Protein AF-A0A0L0MWE3-F1 (afdb_monomer)

Secondary structure (DSSP, 8-state):
--TTTTTTTTTS-TTSS-HHHHHHHHHHHHHHHHHHHSSSSTTTSTTS-HHHHHHHHHHHHHHHHHHHSS---SHHHHHHHHHHH---HHHHHHHHHHHHHHHHHHHHHIIIIIIHHHHHHHHHH-TTT--HHHHHHHHHHHHHHT-HHHHHTTHHHHHHHHHHHHHHHHHHHHHHHHIIIIISTT---HHHHT---TTSTT-TBTTB-HHHHHHHHHHHHHHHHHHHHT-

Organism: Tolypocladium ophioglossoides (strain CBS 100239) (NCBI:txid1163406)

pLDDT: mean 71.42, std 16.06, range [33.62, 92.38]

InterPro domains:
  IPR001248 Purine-cytosine permease [PF02133] (52-225)
  IPR045225 Uracil/uridine/allantoin permease [PTHR30618] (46-221)

Foldseek 3Di:
DDPCPCVCVVPDDPPPDDPVVVVVVVVVVVLVLCVVFPQFDCPPVPDDDSVVVVVVLSVVQVVCCVVVVDRDNDPVVVLVSQCVVDVDPVSVVVSVVVVVVVVVVVVNSCCGRQLQVQLVVVCVVCVPPGHSVRSSVVRVVVVVVVVCVVVVVVVVVNVVVVVLVVLLVVQLVVLVVCCCCPVCVVDDDPVLVPDQDPPRPCCDPNNDDVVSVVSSVVSSVVSVVVVVVVD

Solvent-accessible surface area (backbone atoms only — not comparable to full-atom values): 13298 Å² total; per-residue (Å²): 134,70,98,65,73,74,79,52,73,88,74,54,76,86,85,76,68,56,68,68,60,48,49,49,50,50,51,49,51,48,55,63,45,52,75,76,50,69,69,44,66,56,82,84,56,82,79,66,61,66,68,56,58,52,51,54,52,52,52,49,34,54,52,34,29,74,74,68,75,43,76,53,87,43,71,68,59,42,46,50,53,52,41,73,75,41,80,46,73,68,45,54,53,53,43,49,55,52,51,50,52,50,53,52,49,54,54,53,36,45,50,54,27,52,23,49,47,42,2,48,56,43,22,70,76,39,62,92,82,28,50,46,76,56,18,23,52,52,43,50,51,52,56,57,72,64,43,62,73,68,48,60,80,40,51,70,60,45,54,51,52,55,59,54,51,50,51,58,49,51,34,50,52,48,50,55,50,45,42,39,59,66,73,40,61,75,60,79,66,66,76,41,72,81,45,93,45,88,84,27,88,70,21,70,64,90,65,40,61,65,68,61,53,52,52,35,52,53,40,28,52,53,53,51,52,55,54,62,76,74,109

Sequence (231 aa):
MGPGGFGTVLNSEVSSLSSFRLAWMCVYSISVTVSSITSGTSQTFAFIPGWLSNVLGTLTIVATQNRYGAQLWSVASLLVAMQDANGDSRTRTGVFFVGLAFGISQISLNVVSNSFSGGTDMSSLLPKYINIRRGQLVTAFLGLVMNPWYLLTGAVIFISAMSAYTIFLQPFLGILVAHYFVVQKRRIKVSDLYTIDPGSIYWYSRGVNWRSIVSWIIGSVSCHMCRVALS

Radius of gyration: 22.65 Å; Cα contacts (8 Å, |Δi|>4): 118; chains: 1; bounding box: 54×43×62 Å

Structure (mmCIF, N/CA/C/O backbone):
data_AF-A0A0L0MWE3-F1
#
_entry.id   AF-A0A0L0MWE3-F1
#
loop_
_atom_site.group_PDB
_atom_site.id
_atom_site.type_symbol
_atom_site.label_atom_id
_atom_site.label_alt_id
_atom_site.label_comp_id
_atom_site.label_asym_id
_atom_site.label_entity_id
_atom_site.label_seq_id
_atom_site.pdbx_PDB_ins_code
_atom_site.Cartn_x
_atom_site.Cartn_y
_atom_site.Cartn_z
_atom_site.occupancy
_atom_site.B_iso_or_equiv
_atom_site.auth_seq_id
_atom_site.auth_comp_id
_atom_site.auth_asym_id
_atom_site.auth_atom_id
_atom_site.pdbx_PDB_model_num
ATOM 1 N N . MET A 1 1 ? -6.563 -0.441 -23.914 1.00 37.44 1 MET A N 1
ATOM 2 C CA . MET A 1 1 ? -6.045 0.875 -24.346 1.00 37.44 1 MET A CA 1
ATOM 3 C C . MET A 1 1 ? -5.859 0.797 -25.849 1.00 37.44 1 MET A C 1
ATOM 5 O O . MET A 1 1 ? -5.239 -0.157 -26.299 1.00 37.44 1 MET A O 1
ATOM 9 N N . GLY A 1 2 ? -6.525 1.666 -26.611 1.00 34.97 2 GLY A N 1
ATOM 10 C CA . GLY A 1 2 ? -6.561 1.566 -28.073 1.00 34.97 2 GLY A CA 1
ATOM 11 C C . GLY A 1 2 ? -5.249 2.001 -28.746 1.00 34.97 2 GLY A C 1
ATOM 12 O O . GLY A 1 2 ? -4.431 2.656 -28.099 1.00 34.97 2 GLY A O 1
ATOM 13 N N . PRO A 1 3 ? -5.068 1.698 -30.044 1.00 33.62 3 PRO A N 1
ATOM 14 C CA . PRO A 1 3 ? -3.821 1.919 -30.792 1.00 33.62 3 PRO A CA 1
ATOM 15 C C . PRO A 1 3 ? -3.365 3.387 -30.936 1.00 33.62 3 PRO A C 1
ATOM 17 O O . PRO A 1 3 ? -2.304 3.638 -31.493 1.00 33.62 3 PRO A O 1
ATOM 20 N N . GLY A 1 4 ? -4.152 4.365 -30.470 1.00 43.09 4 GLY A N 1
ATOM 21 C CA . GLY A 1 4 ? -3.928 5.798 -30.717 1.00 43.09 4 GLY A CA 1
ATOM 22 C C . GLY A 1 4 ? -3.166 6.580 -29.638 1.00 43.09 4 GLY A C 1
ATOM 23 O O . GLY A 1 4 ? -2.862 7.750 -29.856 1.00 43.09 4 GLY A O 1
ATOM 24 N N . GLY A 1 5 ? -2.852 5.993 -28.477 1.00 54.47 5 GLY A N 1
ATOM 25 C CA . GLY A 1 5 ? -2.221 6.738 -27.373 1.00 54.47 5 GLY A CA 1
ATOM 26 C C . GLY A 1 5 ? -2.974 8.019 -26.960 1.00 54.47 5 GLY A C 1
ATOM 27 O O . GLY A 1 5 ? -4.146 8.200 -27.275 1.00 54.47 5 GLY A O 1
ATOM 28 N N . PHE A 1 6 ? -2.300 8.929 -26.248 1.00 49.97 6 PHE A N 1
ATOM 29 C CA . PHE A 1 6 ? -2.863 10.205 -25.760 1.00 49.97 6 PHE A CA 1
ATOM 30 C C . PHE A 1 6 ? -3.021 11.291 -26.851 1.00 49.97 6 PHE A C 1
ATOM 32 O O . PHE A 1 6 ? -3.169 12.471 -26.533 1.00 49.97 6 PHE A O 1
ATOM 39 N N . GLY A 1 7 ? -2.997 10.913 -28.133 1.00 45.84 7 GLY A N 1
ATOM 40 C CA . GLY A 1 7 ? -2.829 11.804 -29.290 1.00 45.84 7 GLY A CA 1
ATOM 41 C C . GLY A 1 7 ? -3.930 12.842 -29.550 1.00 45.84 7 GLY A C 1
ATOM 42 O O . GLY A 1 7 ? -3.809 13.614 -30.494 1.00 45.84 7 GLY A O 1
ATOM 43 N N . THR A 1 8 ? -4.979 12.910 -28.731 1.00 46.16 8 THR A N 1
ATOM 44 C CA . THR A 1 8 ? -6.044 13.926 -28.835 1.00 46.16 8 THR A CA 1
ATOM 45 C C . THR A 1 8 ? -6.384 14.618 -27.514 1.00 46.16 8 THR A C 1
ATOM 47 O O . THR A 1 8 ? -7.082 15.626 -27.529 1.00 46.16 8 THR A O 1
ATOM 50 N N . VAL A 1 9 ? -5.853 14.157 -26.376 1.00 45.19 9 VAL A N 1
ATOM 51 C CA . VAL A 1 9 ? -6.238 14.665 -25.041 1.00 45.19 9 VAL A CA 1
ATOM 52 C C . VAL A 1 9 ? -5.614 16.033 -24.738 1.00 45.19 9 VAL A C 1
ATOM 54 O O . VAL A 1 9 ? -6.160 16.806 -23.961 1.00 45.19 9 VAL A O 1
ATOM 57 N N . LEU A 1 10 ? -4.489 16.360 -25.384 1.00 44.84 10 LEU A N 1
ATOM 58 C CA . LEU A 1 10 ? -3.847 17.678 -25.290 1.00 44.84 10 LEU A CA 1
ATOM 59 C C . LEU A 1 10 ? -4.361 18.690 -26.330 1.00 44.84 10 LEU A C 1
ATOM 61 O O . LEU A 1 10 ? -4.017 19.861 -26.232 1.00 44.84 10 LEU A O 1
ATOM 65 N N . ASN A 1 11 ? -5.167 18.250 -27.305 1.00 45.22 11 ASN A N 1
ATOM 66 C CA . ASN A 1 11 ? -5.693 19.099 -28.383 1.00 45.22 11 ASN A CA 1
ATOM 67 C C . ASN A 1 11 ? -7.219 19.268 -28.357 1.00 45.22 11 ASN A C 1
ATOM 69 O O . ASN A 1 11 ? -7.748 20.081 -29.108 1.00 45.22 11 ASN A O 1
ATOM 73 N N . SER A 1 12 ? -7.951 18.530 -27.520 1.00 43.12 12 SER A N 1
ATOM 74 C CA . SER A 1 12 ? -9.377 18.785 -27.314 1.00 43.12 12 SER A CA 1
ATOM 75 C C . SER A 1 12 ? -9.559 19.926 -26.315 1.00 43.12 12 SER A C 1
ATOM 77 O O . SER A 1 12 ? -9.190 19.785 -25.147 1.00 43.12 12 SER A O 1
ATOM 79 N N . GLU A 1 13 ? -10.137 21.039 -26.763 1.00 45.75 13 GLU A N 1
ATOM 80 C CA . GLU A 1 13 ? -10.539 22.149 -25.902 1.00 45.75 13 GLU A CA 1
ATOM 81 C C . GLU A 1 13 ? -11.361 21.638 -24.704 1.00 45.75 13 GLU A C 1
ATOM 83 O O . GLU A 1 13 ? -12.370 20.947 -24.848 1.00 45.75 13 GLU A O 1
ATOM 88 N N . VAL A 1 14 ? -10.922 22.004 -23.498 1.00 47.41 14 VAL A N 1
ATOM 89 C CA . VAL A 1 14 ? -11.479 21.628 -22.180 1.00 47.41 14 VAL A CA 1
ATOM 90 C C . VAL A 1 14 ? -12.911 22.177 -21.958 1.00 47.41 14 VAL A C 1
ATOM 92 O O . VAL A 1 14 ? -13.497 22.028 -20.891 1.00 47.41 14 VAL A O 1
ATOM 95 N N . SER A 1 15 ? -13.515 22.801 -22.969 1.00 43.53 15 SER A N 1
ATOM 96 C CA . SER A 1 15 ? -14.714 23.638 -22.880 1.00 43.53 15 SER A CA 1
ATOM 97 C C . SER A 1 15 ? -16.059 22.902 -22.986 1.00 43.53 15 SER A C 1
ATOM 99 O O . SER A 1 15 ? -17.085 23.532 -22.746 1.00 43.53 15 SER A O 1
ATOM 101 N N . SER A 1 16 ? -16.108 21.597 -23.302 1.00 45.16 16 SER A N 1
ATOM 102 C CA . SER A 1 16 ? -17.389 20.890 -23.553 1.00 45.16 16 SER A CA 1
ATOM 103 C C . SER A 1 16 ? -17.706 19.693 -22.645 1.00 45.16 16 SER A C 1
ATOM 105 O O . SER A 1 16 ? -18.752 19.057 -22.796 1.00 45.16 16 SER A O 1
ATOM 107 N N . LEU A 1 17 ? -16.859 19.374 -21.663 1.00 52.12 17 LEU A N 1
ATOM 108 C CA . LEU A 1 17 ? -17.115 18.258 -20.747 1.00 52.12 17 LEU A CA 1
ATOM 109 C C . LEU A 1 17 ? -17.897 18.725 -19.513 1.00 52.12 17 LEU A C 1
ATOM 111 O O . LEU A 1 17 ? -17.416 19.531 -18.722 1.00 52.12 17 LEU A O 1
ATOM 115 N N . SER A 1 18 ? -19.103 18.172 -19.332 1.00 55.38 18 SER A N 1
ATOM 116 C CA . SER A 1 18 ? -19.932 18.362 -18.131 1.00 55.38 18 SER A CA 1
ATOM 117 C C . SER A 1 18 ? -19.114 18.134 -16.854 1.00 55.38 18 SER A C 1
ATOM 119 O O . SER A 1 18 ? -18.450 17.101 -16.715 1.00 55.38 18 SER A O 1
ATOM 121 N N . SER A 1 19 ? -19.210 19.070 -15.903 1.00 50.94 19 SER A N 1
ATOM 122 C CA . SER A 1 19 ? -18.454 19.093 -14.641 1.00 50.94 19 SER A CA 1
ATOM 123 C C . SER A 1 19 ? -18.518 17.776 -13.864 1.00 50.94 19 SER A C 1
ATOM 125 O O . SER A 1 19 ? -17.565 17.415 -13.179 1.00 50.94 19 SER A O 1
ATOM 127 N N . PHE A 1 20 ? -19.610 17.018 -14.008 1.00 46.97 20 PHE A N 1
ATOM 128 C CA . PHE A 1 20 ? -19.772 15.708 -13.380 1.00 46.97 20 PHE A CA 1
ATOM 129 C C . PHE A 1 20 ? -18.910 14.625 -14.048 1.00 46.97 20 PHE A C 1
ATOM 131 O O . PHE A 1 20 ? -18.258 13.852 -13.353 1.00 46.97 20 PHE A O 1
ATOM 138 N N . ARG A 1 21 ? -18.822 14.592 -15.386 1.00 44.19 21 ARG A N 1
ATOM 139 C CA . ARG A 1 21 ? -17.936 13.657 -16.107 1.00 44.19 21 ARG A CA 1
ATOM 140 C C . ARG A 1 21 ? -16.465 14.022 -15.933 1.00 44.19 21 ARG A C 1
ATOM 142 O O . ARG A 1 21 ? -15.651 13.121 -15.764 1.00 44.19 21 ARG A O 1
ATOM 149 N N . LEU A 1 22 ? -16.135 15.314 -15.894 1.00 44.88 22 LEU A N 1
ATOM 150 C CA . LEU A 1 22 ? -14.780 15.783 -1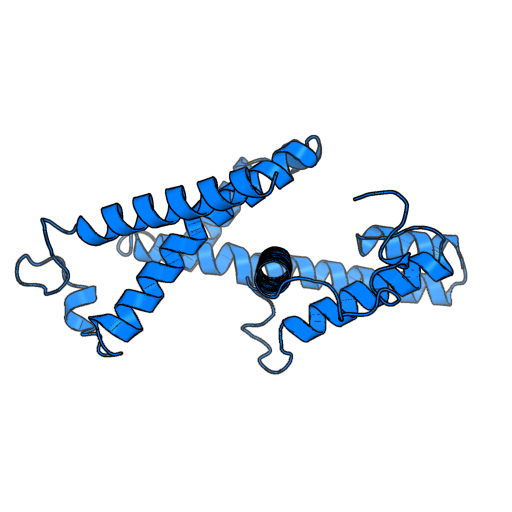5.590 1.00 44.88 22 LEU A CA 1
ATOM 151 C C . LEU A 1 22 ? -14.365 15.385 -14.164 1.00 44.88 22 LEU A C 1
ATOM 153 O O . LEU A 1 22 ? -13.278 14.850 -13.971 1.00 44.88 22 LEU A O 1
ATOM 157 N N . ALA A 1 23 ? -15.254 15.549 -13.177 1.00 48.78 23 ALA A N 1
ATOM 158 C CA . ALA A 1 23 ? -15.010 15.109 -11.805 1.00 48.78 23 ALA A CA 1
ATOM 159 C C . ALA A 1 23 ? -14.808 13.588 -11.713 1.00 48.78 23 ALA A C 1
ATOM 161 O O . ALA A 1 23 ? -13.858 13.138 -11.075 1.00 48.78 23 ALA A O 1
ATOM 162 N N . TRP A 1 24 ? -15.629 12.793 -12.404 1.00 42.62 24 TRP A N 1
ATOM 163 C CA . TRP A 1 24 ? -15.466 11.338 -12.451 1.00 42.62 24 TRP A CA 1
ATOM 164 C C . TRP A 1 24 ? -14.205 10.892 -13.191 1.00 42.62 24 TRP A C 1
ATOM 166 O O . TRP A 1 24 ? -13.567 9.942 -12.752 1.00 42.62 24 TRP A O 1
ATOM 176 N N . MET A 1 25 ? -13.782 11.586 -14.252 1.00 43.28 25 MET A N 1
ATOM 177 C CA . MET A 1 25 ? -12.517 11.301 -14.940 1.00 43.28 25 MET A CA 1
ATOM 178 C C . MET A 1 25 ? -11.303 11.717 -14.109 1.00 43.28 25 MET A C 1
ATOM 180 O O . MET A 1 25 ? -10.302 11.005 -14.119 1.00 43.28 25 MET A O 1
ATOM 184 N N . CYS A 1 26 ? -11.391 12.795 -13.327 1.00 44.91 26 CYS A N 1
ATOM 185 C CA . CYS A 1 26 ? -10.377 13.157 -12.339 1.00 44.91 26 CYS A CA 1
ATOM 186 C C . CYS A 1 26 ? -10.303 12.114 -11.218 1.00 44.91 26 CYS A C 1
ATOM 188 O O . CYS A 1 26 ? -9.212 11.672 -10.885 1.00 44.91 26 CYS A O 1
ATOM 190 N N . VAL A 1 27 ? -11.436 11.642 -10.689 1.00 44.84 27 VAL A N 1
ATOM 191 C CA . VAL A 1 27 ? -11.484 10.575 -9.672 1.00 44.84 27 VAL A CA 1
ATOM 192 C C . VAL A 1 27 ? -11.006 9.235 -10.233 1.00 44.84 27 VAL A C 1
ATOM 194 O O . VAL A 1 27 ? -10.295 8.515 -9.540 1.00 44.84 27 VAL A O 1
ATOM 197 N N . TYR A 1 28 ? -11.323 8.907 -11.485 1.00 43.09 28 TYR A N 1
ATOM 198 C CA . TYR A 1 28 ? -10.851 7.698 -12.162 1.00 43.09 28 TYR A CA 1
ATOM 199 C C . TYR A 1 28 ? -9.346 7.769 -12.449 1.00 43.09 28 TYR A C 1
ATOM 201 O O . TYR A 1 28 ? -8.626 6.814 -12.171 1.00 43.09 28 TYR A O 1
ATOM 209 N N . SER A 1 29 ? -8.844 8.927 -12.891 1.00 38.06 29 SER A N 1
ATOM 210 C CA . SER A 1 29 ? -7.409 9.173 -13.092 1.00 38.06 29 SER A CA 1
ATOM 211 C C . SER A 1 29 ? -6.654 9.127 -11.765 1.00 38.06 29 SER A C 1
ATOM 213 O O . SER A 1 29 ? -5.652 8.433 -11.666 1.00 38.06 29 SER A O 1
ATOM 215 N N . ILE A 1 30 ? -7.185 9.754 -10.708 1.00 49.88 30 ILE A N 1
ATOM 216 C CA . ILE A 1 30 ? -6.644 9.685 -9.344 1.00 49.88 30 ILE A CA 1
ATOM 217 C C . ILE A 1 30 ? -6.703 8.250 -8.814 1.00 49.88 30 ILE A C 1
ATOM 219 O O . ILE A 1 30 ? -5.745 7.810 -8.201 1.00 49.88 30 ILE A O 1
ATOM 223 N N . SER A 1 31 ? -7.758 7.479 -9.082 1.00 44.75 31 SER A N 1
ATOM 224 C CA . SER A 1 31 ? -7.884 6.094 -8.601 1.00 44.75 31 SER A CA 1
ATOM 225 C C . SER A 1 31 ? -6.913 5.138 -9.297 1.00 44.75 31 SER A C 1
ATOM 227 O O . SER A 1 31 ? -6.351 4.266 -8.642 1.00 44.75 31 SER A O 1
ATOM 229 N N . VAL A 1 32 ? -6.662 5.327 -10.596 1.00 44.31 32 VAL A N 1
ATOM 230 C CA . VAL A 1 32 ? -5.665 4.555 -11.364 1.00 44.31 32 VAL A CA 1
ATOM 231 C C . VAL A 1 32 ? -4.233 4.971 -10.986 1.00 44.31 32 VAL A C 1
ATOM 233 O O . VAL A 1 32 ? -3.323 4.144 -10.936 1.00 44.31 32 VAL A O 1
ATOM 236 N N . THR A 1 33 ? -4.044 6.238 -10.619 1.00 43.50 33 THR A N 1
ATOM 237 C CA . THR A 1 33 ? -2.783 6.804 -10.128 1.00 43.50 33 THR A CA 1
ATOM 238 C C . THR A 1 33 ? -2.467 6.428 -8.671 1.00 43.50 33 THR A C 1
ATOM 240 O O . THR A 1 33 ? -1.312 6.151 -8.342 1.00 43.50 33 THR A O 1
ATOM 243 N N . VAL A 1 34 ? -3.473 6.344 -7.794 1.00 47.12 34 VAL A N 1
ATOM 244 C CA . VAL A 1 34 ? -3.334 5.924 -6.385 1.00 47.12 34 VAL A CA 1
ATOM 245 C C . VAL A 1 34 ? -2.839 4.476 -6.294 1.00 47.12 34 VAL A C 1
ATOM 247 O O . VAL A 1 34 ? -2.120 4.132 -5.357 1.00 47.12 34 VAL A O 1
ATOM 250 N N . SER A 1 35 ? -3.103 3.650 -7.311 1.00 39.41 35 SER A N 1
ATOM 251 C CA . SER A 1 35 ? -2.567 2.288 -7.398 1.00 39.41 35 SER A CA 1
ATOM 252 C C . SER A 1 35 ? -1.090 2.205 -7.799 1.00 39.41 35 SER A C 1
ATOM 254 O O . SER A 1 35 ? -0.464 1.190 -7.514 1.00 39.41 35 SER A O 1
ATOM 256 N N . SER A 1 36 ? -0.510 3.240 -8.418 1.00 40.84 36 SER A N 1
ATOM 257 C CA . SER A 1 36 ? 0.890 3.191 -8.879 1.00 40.84 36 SER A CA 1
ATOM 258 C C . SER A 1 36 ? 1.883 3.840 -7.909 1.00 40.84 36 SER A C 1
ATOM 260 O O . SER A 1 36 ? 3.087 3.662 -8.079 1.00 40.84 36 SER A O 1
ATOM 262 N N . ILE A 1 37 ? 1.421 4.624 -6.921 1.00 47.41 37 ILE A N 1
ATOM 263 C CA . ILE A 1 37 ? 2.316 5.548 -6.191 1.00 47.41 37 ILE A CA 1
ATOM 264 C C . ILE A 1 37 ? 2.206 5.519 -4.665 1.00 47.41 37 ILE A C 1
ATOM 266 O O . ILE A 1 37 ? 3.124 5.985 -3.994 1.00 47.41 37 ILE A O 1
ATOM 270 N N . THR A 1 38 ? 1.166 4.945 -4.060 1.00 45.84 38 THR A N 1
ATOM 271 C CA . THR A 1 38 ? 0.961 5.181 -2.618 1.00 45.84 38 THR A CA 1
ATOM 272 C C . THR A 1 38 ? 1.596 4.172 -1.653 1.00 45.84 38 THR A C 1
ATOM 274 O O . THR A 1 38 ? 1.768 4.535 -0.492 1.00 45.84 38 THR A O 1
ATOM 277 N N . SER A 1 39 ? 2.025 2.963 -2.025 1.00 45.19 39 SER A N 1
ATOM 278 C CA . SER A 1 39 ? 2.338 1.985 -0.961 1.00 45.19 39 SER A CA 1
ATOM 279 C C . SER A 1 39 ? 3.769 1.916 -0.408 1.00 45.19 39 SER A C 1
ATOM 281 O O . SER A 1 39 ? 3.890 1.378 0.688 1.00 45.19 39 SER A O 1
ATOM 283 N N . GLY A 1 40 ? 4.830 2.511 -0.984 1.00 43.94 40 GLY A N 1
ATOM 284 C CA . GLY A 1 40 ? 6.062 2.569 -0.161 1.00 43.94 40 GLY A CA 1
ATOM 285 C C . GLY A 1 40 ? 7.384 3.148 -0.646 1.00 43.94 40 GLY A C 1
ATOM 286 O O . GLY A 1 40 ? 8.412 2.796 -0.075 1.00 43.94 40 GLY A O 1
ATOM 287 N N . THR A 1 41 ? 7.407 4.107 -1.574 1.00 43.00 41 THR A N 1
ATOM 288 C CA . THR A 1 41 ? 8.582 5.004 -1.725 1.00 43.00 41 THR A CA 1
ATOM 289 C C . THR A 1 41 ? 8.352 6.421 -1.210 1.00 43.00 41 THR A C 1
ATOM 291 O O . THR A 1 41 ? 9.315 7.097 -0.857 1.00 43.00 41 THR A O 1
ATOM 294 N N . SER A 1 42 ? 7.104 6.882 -1.091 1.00 42.66 42 SER A N 1
ATOM 295 C CA . SER A 1 42 ? 6.820 8.270 -0.687 1.00 42.66 42 SER A CA 1
ATOM 296 C C . SER A 1 42 ? 6.815 8.510 0.826 1.00 42.66 42 SER A C 1
ATOM 298 O O . SER A 1 42 ? 6.730 9.660 1.244 1.00 42.66 42 SER A O 1
ATOM 300 N N . GLN A 1 43 ? 6.899 7.465 1.656 1.00 42.72 43 GLN A N 1
ATOM 301 C CA . GLN A 1 43 ? 6.843 7.625 3.117 1.00 42.72 43 GLN A CA 1
ATOM 302 C C . GLN A 1 43 ? 8.225 7.826 3.762 1.00 42.72 43 GLN A C 1
ATOM 304 O O . GLN A 1 43 ? 8.301 8.389 4.848 1.00 42.72 43 GLN A O 1
ATOM 309 N N . THR A 1 44 ? 9.320 7.443 3.094 1.00 41.88 44 THR A N 1
ATOM 310 C CA . THR A 1 44 ? 10.689 7.587 3.632 1.00 41.88 44 THR A CA 1
ATOM 311 C C . THR A 1 44 ? 11.475 8.764 3.048 1.00 41.88 44 THR A C 1
ATOM 313 O O . THR A 1 44 ? 12.327 9.306 3.745 1.00 41.88 44 THR A O 1
ATOM 316 N N . PHE A 1 45 ? 11.168 9.229 1.829 1.00 41.50 45 PHE A N 1
ATOM 317 C CA . PHE A 1 45 ? 11.786 10.423 1.225 1.00 41.50 45 PHE A CA 1
ATOM 318 C C . PHE A 1 45 ? 10.729 11.506 0.953 1.00 41.50 45 PHE A C 1
ATOM 320 O O . PHE A 1 45 ? 10.231 11.686 -0.157 1.00 41.50 45 PHE A O 1
ATOM 327 N N . ALA A 1 46 ? 10.357 12.212 2.018 1.00 44.75 46 ALA A N 1
ATOM 328 C CA . ALA A 1 46 ? 9.199 13.098 2.131 1.00 44.75 46 ALA A CA 1
ATOM 329 C C . ALA A 1 46 ? 9.293 14.469 1.409 1.00 44.75 46 ALA A C 1
ATOM 331 O O . ALA A 1 46 ? 8.905 15.478 1.989 1.00 44.75 46 ALA A O 1
ATOM 332 N N . PHE A 1 47 ? 9.766 14.550 0.159 1.00 48.75 47 PHE A N 1
ATOM 333 C CA . PHE A 1 47 ? 9.821 15.842 -0.562 1.00 48.75 47 PHE A CA 1
ATOM 334 C C . PHE A 1 47 ? 9.233 15.867 -1.976 1.00 48.75 47 PHE A C 1
ATOM 336 O O . PHE A 1 47 ? 9.015 16.955 -2.505 1.00 48.75 47 PHE A O 1
ATOM 343 N N . ILE A 1 48 ? 8.915 14.719 -2.585 1.00 51.94 48 ILE A N 1
ATOM 344 C CA . ILE A 1 48 ? 8.307 14.695 -3.922 1.00 51.94 48 ILE A CA 1
ATOM 345 C C . ILE A 1 48 ? 6.833 14.285 -3.818 1.00 51.94 48 ILE A C 1
ATOM 347 O O . ILE A 1 48 ? 6.544 13.142 -3.456 1.00 51.94 48 ILE A O 1
ATOM 351 N N . PRO A 1 49 ? 5.883 15.181 -4.150 1.00 58.16 49 PRO A N 1
ATOM 352 C CA . PRO A 1 49 ? 4.472 14.833 -4.211 1.00 58.16 49 PRO A CA 1
ATOM 353 C C . PRO A 1 49 ? 4.227 13.709 -5.220 1.00 58.16 49 PRO A C 1
ATOM 355 O O . PRO A 1 49 ? 4.702 13.774 -6.352 1.00 58.16 49 PRO A O 1
ATOM 358 N N . GLY A 1 50 ? 3.428 12.708 -4.846 1.00 57.25 50 GLY A N 1
ATOM 359 C CA . GLY A 1 50 ? 3.148 11.552 -5.704 1.00 57.25 50 GLY A CA 1
ATOM 360 C C . GLY A 1 50 ? 2.534 11.899 -7.067 1.00 57.25 50 GLY A C 1
ATOM 361 O O . GLY A 1 50 ? 2.692 11.159 -8.027 1.00 57.25 50 GLY A O 1
ATOM 362 N N . TRP A 1 51 ? 1.881 13.052 -7.221 1.00 63.44 51 TRP A N 1
ATOM 363 C CA . TRP A 1 51 ? 1.413 13.490 -8.538 1.00 63.44 51 TRP A CA 1
ATOM 364 C C . TRP A 1 51 ? 2.578 13.778 -9.504 1.00 63.44 51 TRP A C 1
ATOM 366 O O . TRP A 1 51 ? 2.454 13.496 -10.693 1.00 63.44 51 TRP A O 1
ATOM 376 N N . LEU A 1 52 ? 3.732 14.240 -9.005 1.00 59.47 52 LEU A N 1
ATOM 377 C CA . LEU A 1 52 ? 4.893 14.582 -9.827 1.00 59.47 52 LEU A CA 1
ATOM 378 C C . LEU A 1 52 ? 5.518 13.341 -10.476 1.00 59.47 52 LEU A C 1
ATOM 380 O O . LEU A 1 52 ? 5.863 13.370 -11.656 1.00 59.47 52 LEU A O 1
ATOM 384 N N . SER A 1 53 ? 5.607 12.223 -9.753 1.00 62.84 53 SER A N 1
ATOM 385 C CA . SER A 1 53 ? 6.111 10.966 -10.318 1.00 62.84 53 SER A CA 1
ATOM 386 C C . SER A 1 53 ? 5.193 10.393 -11.406 1.00 62.84 53 SER A C 1
ATOM 388 O O . SER A 1 53 ? 5.708 9.831 -12.372 1.00 62.84 53 SER A O 1
ATOM 390 N N . ASN A 1 54 ? 3.867 10.601 -11.345 1.00 66.19 54 ASN A N 1
ATOM 391 C CA . ASN A 1 54 ? 2.977 10.237 -12.467 1.00 66.19 54 ASN A CA 1
ATOM 392 C C . ASN A 1 54 ? 3.238 11.068 -13.713 1.00 66.19 54 ASN A C 1
ATOM 394 O O . ASN A 1 54 ? 3.203 10.541 -14.826 1.00 66.19 54 ASN A O 1
ATOM 398 N N . VAL A 1 55 ? 3.440 12.375 -13.530 1.00 67.50 55 VAL A N 1
ATOM 399 C CA . VAL A 1 55 ? 3.693 13.286 -14.645 1.00 67.50 55 VAL A CA 1
ATOM 400 C C . VAL A 1 55 ? 4.986 12.869 -15.337 1.00 67.50 55 VAL A C 1
ATOM 402 O O . VAL A 1 55 ? 4.987 12.666 -16.546 1.00 67.50 55 VAL A O 1
ATOM 405 N N . LEU A 1 56 ? 6.055 12.622 -14.574 1.00 66.50 56 LEU A N 1
ATOM 406 C CA . LEU A 1 56 ? 7.332 12.144 -15.112 1.00 66.50 56 LEU A CA 1
ATOM 407 C C . LEU A 1 56 ? 7.203 10.785 -15.816 1.00 66.50 56 LEU A C 1
ATOM 409 O O . LEU A 1 56 ? 7.757 10.602 -16.901 1.00 66.50 56 LEU A O 1
ATOM 413 N N . GLY A 1 57 ? 6.432 9.852 -15.250 1.00 65.31 57 GLY A N 1
ATOM 414 C CA . GLY A 1 57 ? 6.152 8.563 -15.886 1.00 65.31 57 GLY A CA 1
ATOM 415 C C . GLY A 1 57 ? 5.429 8.724 -17.224 1.00 65.31 57 GLY A C 1
ATOM 416 O O . GLY A 1 57 ? 5.872 8.190 -18.237 1.00 65.31 57 GLY A O 1
ATOM 417 N N . THR A 1 58 ? 4.375 9.540 -17.263 1.00 71.19 58 THR A N 1
ATOM 418 C CA . THR A 1 58 ? 3.600 9.801 -18.487 1.00 71.19 58 THR A CA 1
ATOM 419 C C . THR A 1 58 ? 4.446 10.500 -19.551 1.00 71.19 58 THR A C 1
ATOM 421 O O . THR A 1 58 ? 4.435 10.090 -20.709 1.00 71.19 58 THR A O 1
ATOM 424 N N . LEU A 1 59 ? 5.245 11.500 -19.164 1.00 70.56 59 LEU A N 1
ATOM 425 C CA . LEU A 1 59 ? 6.188 12.171 -20.065 1.00 70.56 59 LEU A CA 1
ATOM 426 C C . LEU A 1 59 ? 7.213 11.189 -20.647 1.00 70.56 59 LEU A C 1
ATOM 428 O O . LEU A 1 59 ? 7.548 11.278 -21.827 1.00 70.56 59 LEU A O 1
ATOM 432 N N . THR A 1 60 ? 7.663 10.214 -19.856 1.00 67.25 60 THR A N 1
ATOM 433 C CA . THR A 1 60 ? 8.580 9.164 -20.323 1.00 67.25 60 THR A CA 1
ATOM 434 C C . THR A 1 60 ? 7.911 8.249 -21.355 1.00 67.25 60 THR A C 1
ATOM 436 O O . THR A 1 60 ? 8.522 7.922 -22.373 1.00 67.25 60 THR A O 1
ATOM 439 N N . ILE A 1 61 ? 6.639 7.880 -21.165 1.00 70.50 61 ILE A N 1
ATOM 440 C CA . ILE A 1 61 ? 5.882 7.099 -22.161 1.00 70.50 61 ILE A CA 1
ATOM 441 C C . ILE A 1 61 ? 5.702 7.887 -23.464 1.00 70.50 61 ILE A C 1
ATOM 443 O O . ILE A 1 61 ? 5.900 7.345 -24.548 1.00 70.50 61 ILE A O 1
ATOM 447 N N . VAL A 1 62 ? 5.397 9.183 -23.378 1.00 71.31 62 VAL A N 1
ATOM 448 C CA . VAL A 1 62 ? 5.267 10.042 -24.567 1.00 71.31 62 VAL A CA 1
ATOM 449 C C . VAL A 1 62 ? 6.607 10.168 -25.306 1.00 71.31 62 VAL A C 1
ATOM 451 O O . VAL A 1 62 ? 6.660 10.030 -26.528 1.00 71.31 62 VAL A O 1
ATOM 454 N N . ALA A 1 63 ? 7.711 10.363 -24.582 1.00 66.62 63 ALA A N 1
ATOM 455 C CA . ALA A 1 63 ? 9.045 10.447 -25.176 1.00 66.62 63 ALA A CA 1
ATOM 456 C C . ALA A 1 63 ? 9.477 9.129 -25.843 1.00 66.62 63 ALA A C 1
ATOM 458 O O . ALA A 1 63 ? 10.078 9.140 -26.919 1.00 66.62 63 ALA A O 1
ATOM 459 N N . THR A 1 64 ? 9.153 7.988 -25.231 1.00 68.75 64 THR A N 1
ATOM 460 C CA . THR A 1 64 ? 9.472 6.662 -25.784 1.00 68.75 64 THR A CA 1
ATOM 461 C C . THR A 1 64 ? 8.616 6.320 -26.995 1.00 68.75 64 THR A C 1
ATOM 463 O O . THR A 1 64 ? 9.156 5.791 -27.965 1.00 68.75 64 THR A O 1
ATOM 466 N N . GLN A 1 65 ? 7.343 6.721 -27.009 1.00 74.50 65 GLN A N 1
ATOM 467 C CA . GLN A 1 65 ? 6.485 6.603 -28.185 1.00 74.50 65 GLN A CA 1
ATOM 468 C C . GLN A 1 65 ? 7.047 7.396 -29.375 1.00 74.50 65 GLN A C 1
ATOM 470 O O . GLN A 1 65 ? 7.116 6.861 -30.479 1.00 74.50 65 GLN A O 1
ATOM 475 N N . ASN A 1 66 ? 7.519 8.628 -29.150 1.00 74.31 66 ASN A N 1
ATOM 476 C CA . ASN A 1 66 ? 8.121 9.448 -30.207 1.00 74.31 66 ASN A CA 1
ATOM 477 C C . ASN A 1 66 ? 9.472 8.908 -30.699 1.00 74.31 66 ASN A C 1
ATOM 479 O O . ASN A 1 66 ? 9.801 9.072 -31.871 1.00 74.31 66 ASN A O 1
ATOM 483 N N . ARG A 1 67 ? 10.277 8.293 -29.821 1.00 72.19 67 ARG A N 1
ATOM 484 C CA . ARG A 1 67 ? 11.640 7.850 -30.160 1.00 72.19 67 ARG A CA 1
ATOM 485 C C . ARG A 1 67 ? 11.727 6.422 -30.699 1.00 72.19 67 ARG A C 1
ATOM 487 O O . ARG A 1 67 ? 12.556 6.168 -31.564 1.00 72.19 67 ARG A O 1
ATOM 494 N N . TYR A 1 68 ? 10.908 5.508 -30.187 1.00 71.44 68 TYR A N 1
ATOM 495 C CA . TYR A 1 68 ? 10.960 4.076 -30.512 1.00 71.44 68 TYR A CA 1
ATOM 496 C C . TYR A 1 68 ? 9.706 3.576 -31.242 1.00 71.44 68 TYR A C 1
ATOM 498 O O . TYR A 1 68 ? 9.621 2.395 -31.561 1.00 71.44 68 TYR A O 1
ATOM 506 N N . GLY A 1 69 ? 8.712 4.439 -31.484 1.00 72.88 69 GLY A N 1
ATOM 507 C CA . GLY A 1 69 ? 7.462 4.075 -32.162 1.00 72.88 69 GLY A CA 1
ATOM 508 C C . GLY A 1 69 ? 6.524 3.182 -31.340 1.00 72.88 69 GLY A C 1
ATOM 509 O O . GLY A 1 69 ? 5.443 2.839 -31.810 1.00 72.88 69 GLY A O 1
ATOM 510 N N . ALA A 1 70 ? 6.904 2.822 -30.109 1.00 72.12 70 ALA A N 1
ATOM 511 C CA . ALA A 1 70 ? 6.150 1.942 -29.223 1.00 72.12 70 ALA A CA 1
ATOM 512 C C . ALA A 1 70 ? 6.061 2.519 -27.803 1.00 72.12 70 ALA A C 1
ATOM 514 O O . ALA A 1 70 ? 7.001 3.131 -27.295 1.00 72.12 70 ALA A O 1
ATOM 515 N N . GLN A 1 71 ? 4.921 2.298 -27.144 1.00 71.44 71 GLN A N 1
ATOM 516 C CA . GLN A 1 71 ? 4.705 2.680 -25.747 1.00 71.44 71 GLN A CA 1
ATOM 517 C C . GLN A 1 71 ? 5.326 1.627 -24.826 1.00 71.44 71 GLN A C 1
ATOM 519 O O . GLN A 1 71 ? 4.755 0.557 -24.603 1.00 71.44 71 GLN A O 1
ATOM 524 N N . LEU A 1 72 ? 6.513 1.923 -24.300 1.00 69.06 72 LEU A N 1
ATOM 525 C CA . LEU A 1 72 ? 7.256 1.012 -23.432 1.00 69.06 72 LEU A CA 1
ATOM 526 C C . LEU A 1 72 ? 6.884 1.265 -21.969 1.00 69.06 72 LEU A C 1
ATOM 528 O O . LEU A 1 72 ? 7.442 2.138 -21.314 1.00 69.06 72 LEU A O 1
ATOM 532 N N . TRP A 1 73 ? 5.935 0.479 -21.457 1.00 67.38 73 TRP A N 1
ATOM 533 C CA . TRP A 1 73 ? 5.415 0.608 -20.089 1.00 67.38 73 TRP A CA 1
ATOM 534 C C . TRP A 1 73 ? 6.336 0.036 -19.010 1.00 67.38 73 TRP A C 1
ATOM 536 O O . TRP A 1 73 ? 6.247 0.433 -17.851 1.00 67.38 73 TRP A O 1
ATOM 546 N N . SER A 1 74 ? 7.218 -0.898 -19.373 1.00 72.56 74 SER A N 1
ATOM 547 C CA . SER A 1 74 ? 8.163 -1.492 -18.430 1.00 72.56 74 SER A CA 1
ATOM 548 C C . SER A 1 74 ? 9.557 -0.886 -18.592 1.00 72.56 74 SER A C 1
ATOM 550 O O . SER A 1 74 ? 10.066 -0.734 -19.707 1.00 72.56 74 SER A O 1
ATOM 552 N N . VAL A 1 75 ? 10.204 -0.581 -17.466 1.00 73.69 75 VAL A N 1
ATOM 553 C CA . VAL A 1 75 ? 11.584 -0.068 -17.450 1.00 73.69 75 VAL A CA 1
ATOM 554 C C . VAL A 1 75 ? 12.541 -1.085 -18.076 1.00 73.69 75 VAL A C 1
ATOM 556 O O . VAL A 1 75 ? 13.435 -0.709 -18.825 1.00 73.69 75 VAL A O 1
ATOM 559 N N . ALA A 1 76 ? 12.309 -2.381 -17.852 1.00 74.75 76 ALA A N 1
ATOM 560 C CA . ALA A 1 76 ? 13.100 -3.447 -18.459 1.00 74.75 76 ALA A CA 1
ATOM 561 C C . ALA A 1 76 ? 13.020 -3.425 -19.996 1.00 74.75 76 ALA A C 1
ATOM 563 O O . ALA A 1 76 ? 14.053 -3.410 -20.659 1.00 74.75 76 ALA A O 1
ATOM 564 N N . SER A 1 77 ? 11.813 -3.338 -20.570 1.00 75.12 77 SER A N 1
ATOM 565 C CA . SER A 1 77 ? 11.646 -3.239 -22.030 1.00 75.12 77 SER A CA 1
ATOM 566 C C . SER A 1 77 ? 12.258 -1.963 -22.607 1.00 75.12 77 SER A C 1
ATOM 568 O O . SER A 1 77 ? 12.766 -1.976 -23.723 1.00 75.12 77 SER A O 1
ATOM 570 N N . LEU A 1 78 ? 12.249 -0.869 -21.839 1.00 72.88 78 LEU A N 1
ATOM 571 C CA . LEU A 1 78 ? 12.887 0.381 -22.235 1.00 72.88 78 LEU A CA 1
ATOM 572 C C . LEU A 1 78 ? 14.412 0.254 -22.304 1.00 72.88 78 LEU A C 1
ATOM 574 O O . LEU A 1 78 ? 15.019 0.715 -23.266 1.00 72.88 78 LEU A O 1
ATOM 578 N N . LEU A 1 79 ? 15.026 -0.390 -21.313 1.00 74.62 79 LEU A N 1
ATOM 579 C CA . LEU A 1 79 ? 16.471 -0.612 -21.284 1.00 74.62 79 LEU A CA 1
ATOM 580 C C . LEU A 1 79 ? 16.944 -1.511 -22.430 1.00 74.62 79 LEU A C 1
ATOM 582 O O . LEU A 1 79 ? 17.971 -1.221 -23.040 1.00 74.62 79 LEU A O 1
ATOM 586 N N . VAL A 1 80 ? 16.170 -2.549 -22.761 1.00 83.00 80 VAL A N 1
ATOM 587 C CA . VAL A 1 80 ? 16.443 -3.410 -23.922 1.00 83.00 80 VAL A CA 1
ATOM 588 C C . VAL A 1 80 ? 16.339 -2.609 -25.221 1.00 83.00 80 VAL A C 1
ATOM 590 O O . VAL A 1 80 ? 17.284 -2.600 -26.002 1.00 83.00 80 VAL A O 1
ATOM 593 N N . ALA A 1 81 ? 15.268 -1.830 -25.406 1.00 75.62 81 ALA A N 1
ATOM 594 C CA . ALA A 1 81 ? 15.106 -0.985 -26.592 1.00 75.62 81 ALA A CA 1
ATOM 595 C C . ALA A 1 81 ? 16.221 0.072 -26.741 1.00 75.62 81 ALA A C 1
ATOM 597 O O . ALA A 1 81 ? 16.661 0.362 -27.852 1.00 75.62 81 ALA A O 1
ATOM 598 N N . MET A 1 82 ? 16.713 0.636 -25.630 1.00 72.75 82 MET A N 1
ATOM 599 C CA . MET A 1 82 ? 17.862 1.551 -25.633 1.00 72.75 82 MET A CA 1
ATOM 600 C C . MET A 1 82 ? 19.154 0.858 -26.078 1.00 72.75 82 MET A C 1
ATOM 602 O O . MET A 1 82 ? 19.956 1.462 -26.792 1.00 72.75 82 MET A O 1
ATOM 606 N N . GLN A 1 83 ? 19.354 -0.391 -25.654 1.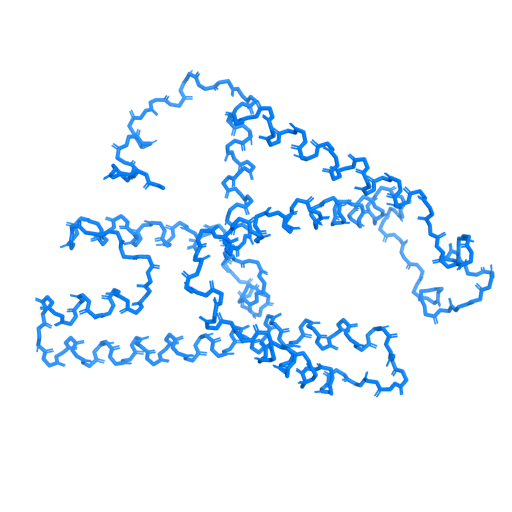00 80.50 83 GLN A N 1
ATOM 607 C CA . GLN A 1 83 ? 20.526 -1.184 -26.009 1.00 80.50 83 GLN A CA 1
ATOM 608 C C . GLN A 1 83 ? 20.490 -1.640 -27.474 1.00 80.50 83 GLN A C 1
ATOM 610 O O . GLN A 1 83 ? 21.522 -1.578 -28.142 1.00 80.50 83 GLN A O 1
ATOM 615 N N . ASP A 1 84 ? 19.317 -2.021 -27.981 1.00 81.12 84 ASP A N 1
ATOM 616 C CA . ASP A 1 84 ? 19.124 -2.435 -29.376 1.00 81.12 84 ASP A CA 1
ATOM 617 C C . ASP A 1 84 ? 19.250 -1.256 -30.354 1.00 81.12 84 ASP A C 1
ATOM 619 O O . ASP A 1 84 ? 19.770 -1.413 -31.457 1.00 81.12 84 ASP A O 1
ATOM 623 N N . ALA A 1 85 ? 18.828 -0.053 -29.949 1.00 72.56 85 ALA A N 1
ATOM 624 C CA . ALA A 1 85 ? 18.931 1.144 -30.782 1.00 72.56 85 ALA A CA 1
ATOM 625 C C . ALA A 1 85 ? 20.361 1.701 -30.895 1.00 72.56 85 ALA A C 1
ATOM 627 O O . ALA A 1 85 ? 20.690 2.300 -31.914 1.00 72.56 85 ALA A O 1
ATOM 628 N N . ASN A 1 86 ? 21.202 1.543 -29.865 1.00 66.50 86 ASN A N 1
ATOM 629 C CA . ASN A 1 86 ? 22.580 2.045 -29.848 1.00 66.50 86 ASN A CA 1
ATOM 630 C C . ASN A 1 86 ? 23.502 1.090 -29.071 1.00 66.50 86 ASN A C 1
ATOM 632 O O . ASN A 1 86 ? 23.691 1.244 -27.864 1.00 66.50 86 ASN A O 1
ATOM 636 N N . GLY A 1 87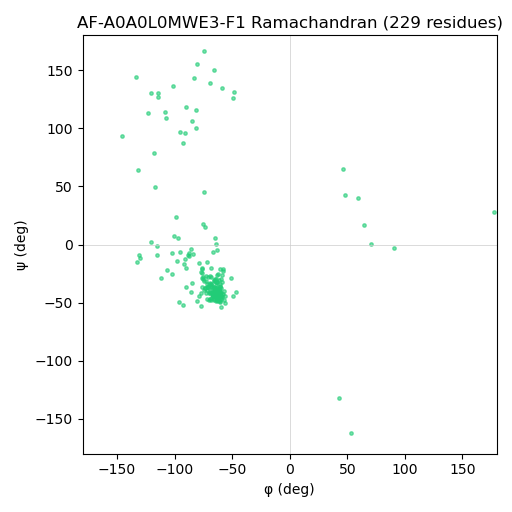 ? 24.157 0.163 -29.773 1.00 67.94 87 GLY A N 1
ATOM 637 C CA . GLY A 1 87 ? 25.067 -0.837 -29.191 1.00 67.94 87 GLY A CA 1
ATOM 638 C C . GLY A 1 87 ? 26.437 -0.324 -28.713 1.00 67.94 87 GLY A C 1
ATOM 639 O O . GLY A 1 87 ? 27.344 -1.130 -28.503 1.00 67.94 87 GLY A O 1
ATOM 640 N N . ASP A 1 88 ? 26.618 0.991 -28.556 1.00 76.62 88 ASP A N 1
ATOM 641 C CA . ASP A 1 88 ? 27.889 1.585 -28.131 1.00 76.62 88 ASP A CA 1
ATOM 642 C C . ASP A 1 88 ? 28.263 1.179 -26.688 1.00 76.62 88 ASP A C 1
ATOM 644 O O . ASP A 1 88 ? 27.406 0.967 -25.823 1.00 76.62 88 ASP A O 1
ATOM 648 N N . SER A 1 89 ? 29.566 1.104 -26.402 1.00 73.50 89 SER A N 1
ATOM 649 C CA . SER A 1 89 ? 30.109 0.690 -25.097 1.00 73.50 89 SER A CA 1
ATOM 650 C C . SER A 1 89 ? 29.617 1.594 -23.952 1.00 73.50 89 SER A C 1
ATOM 652 O O . SER A 1 89 ? 29.339 1.137 -22.835 1.00 73.50 89 SER A O 1
ATOM 654 N N . ARG A 1 90 ? 29.400 2.883 -24.255 1.00 68.00 90 ARG A N 1
ATOM 655 C CA . ARG A 1 90 ? 28.825 3.874 -23.332 1.00 68.00 90 ARG A CA 1
ATOM 656 C C . ARG A 1 90 ? 27.369 3.563 -22.977 1.00 68.00 90 ARG A C 1
ATOM 658 O O . ARG A 1 90 ? 27.010 3.604 -21.801 1.00 68.00 90 ARG A O 1
ATOM 665 N N . THR A 1 91 ? 26.551 3.194 -23.963 1.00 68.44 91 THR A N 1
ATOM 666 C CA . THR A 1 91 ? 25.135 2.850 -23.759 1.00 68.44 91 THR A CA 1
ATOM 667 C C . THR A 1 91 ? 24.993 1.591 -22.912 1.00 68.44 91 THR A C 1
ATOM 669 O O . THR A 1 91 ? 24.210 1.575 -21.968 1.00 68.44 91 THR A O 1
ATOM 672 N N . ARG A 1 92 ? 25.806 0.560 -23.176 1.00 73.69 92 ARG A N 1
ATOM 673 C CA . ARG A 1 92 ? 25.782 -0.702 -22.411 1.00 73.69 92 ARG A CA 1
ATOM 674 C C . ARG A 1 92 ? 26.131 -0.493 -20.938 1.00 73.69 92 ARG A C 1
ATOM 676 O O . ARG A 1 92 ? 25.487 -1.062 -20.060 1.00 73.69 92 ARG A O 1
ATOM 683 N N . THR A 1 93 ? 27.110 0.368 -20.670 1.00 74.38 93 THR A N 1
ATOM 684 C CA . THR A 1 93 ? 27.502 0.732 -19.303 1.00 74.38 93 THR A CA 1
ATOM 685 C C . THR A 1 93 ? 26.386 1.509 -18.595 1.00 74.38 93 THR A C 1
ATOM 687 O O . THR A 1 93 ? 26.052 1.208 -17.450 1.00 74.38 93 THR A O 1
ATOM 690 N N . GLY A 1 94 ? 25.746 2.459 -19.286 1.00 68.56 94 GLY A N 1
ATOM 691 C CA . GLY A 1 94 ? 24.593 3.193 -18.756 1.00 68.56 94 GLY A CA 1
ATOM 692 C C . GLY A 1 94 ? 23.402 2.283 -18.435 1.00 68.56 94 GLY A C 1
ATOM 693 O O . GLY A 1 94 ? 22.832 2.376 -17.350 1.00 68.56 94 GLY A O 1
ATOM 694 N N . VAL A 1 95 ? 23.075 1.350 -19.334 1.00 73.50 95 VAL A N 1
ATOM 695 C CA . VAL A 1 95 ? 22.003 0.361 -19.134 1.00 73.50 95 VAL A CA 1
ATOM 696 C C . VAL A 1 95 ? 22.279 -0.526 -17.918 1.00 73.50 95 VAL A C 1
ATOM 698 O O . VAL A 1 95 ? 21.359 -0.779 -17.142 1.00 73.50 95 VAL A O 1
ATOM 701 N N . PHE A 1 96 ? 23.531 -0.938 -17.692 1.00 76.94 96 PHE A N 1
ATOM 702 C CA . PHE A 1 96 ? 23.904 -1.712 -16.506 1.00 76.94 96 PHE A CA 1
ATOM 703 C C . PHE A 1 96 ? 23.625 -0.950 -15.203 1.00 76.94 96 PHE A C 1
ATOM 705 O O . PHE A 1 96 ? 22.962 -1.483 -14.315 1.00 76.94 96 PHE A O 1
ATOM 712 N N . PHE A 1 97 ? 24.071 0.306 -15.092 1.00 75.38 97 PHE A N 1
ATOM 713 C CA . PHE A 1 97 ? 23.845 1.102 -13.881 1.00 75.38 97 PHE A CA 1
ATOM 714 C C . PHE A 1 97 ? 22.362 1.394 -13.639 1.00 75.38 97 PHE A C 1
ATOM 716 O O . PHE A 1 97 ? 21.898 1.299 -12.502 1.00 75.38 97 PHE A O 1
ATOM 723 N N . VAL A 1 98 ? 21.600 1.698 -14.694 1.00 71.31 98 VAL A N 1
ATOM 724 C CA . VAL A 1 98 ? 20.156 1.945 -14.572 1.00 71.31 98 VAL A CA 1
ATOM 725 C C . VAL A 1 98 ? 19.404 0.660 -14.222 1.00 71.31 98 VAL A C 1
ATOM 727 O O . VAL A 1 98 ? 18.532 0.684 -13.356 1.00 71.31 98 VAL A O 1
ATOM 730 N N . GLY A 1 99 ? 19.760 -0.474 -14.828 1.00 70.12 99 GLY A N 1
ATOM 731 C CA . GLY A 1 99 ? 19.185 -1.779 -14.500 1.00 70.12 99 GLY A CA 1
ATOM 732 C C . GLY A 1 99 ? 19.487 -2.211 -13.063 1.00 70.12 99 GLY A C 1
ATOM 733 O O . GLY A 1 99 ? 18.593 -2.685 -12.363 1.00 70.12 99 GLY A O 1
ATOM 734 N N . LEU A 1 100 ? 20.714 -1.979 -12.588 1.00 75.38 100 LEU A N 1
ATOM 735 C CA . LEU A 1 100 ? 21.115 -2.238 -11.204 1.00 75.38 100 LEU A CA 1
ATOM 736 C C . LEU A 1 100 ? 20.336 -1.354 -10.224 1.00 75.38 100 LEU A C 1
ATOM 738 O O . LEU A 1 100 ? 19.781 -1.860 -9.249 1.00 75.38 100 LEU A O 1
ATOM 742 N N . ALA A 1 101 ? 20.231 -0.052 -10.504 1.00 72.00 101 ALA A N 1
ATOM 743 C CA . ALA A 1 101 ? 19.445 0.872 -9.690 1.00 72.00 101 ALA A CA 1
ATOM 744 C C . ALA A 1 101 ? 17.957 0.481 -9.661 1.00 72.00 101 ALA A C 1
ATOM 746 O O . ALA A 1 101 ? 17.333 0.495 -8.599 1.00 72.00 101 ALA A O 1
ATOM 747 N N . PHE A 1 102 ? 17.402 0.071 -10.805 1.00 74.56 102 PHE A N 1
ATOM 748 C CA . PHE A 1 102 ? 16.033 -0.427 -10.903 1.00 74.56 102 PHE A CA 1
ATOM 749 C C . PHE A 1 102 ? 15.834 -1.693 -10.062 1.00 74.56 102 PHE A C 1
ATOM 751 O O . PHE A 1 102 ? 14.893 -1.751 -9.273 1.00 74.56 102 PHE A O 1
ATOM 758 N N . GLY A 1 103 ? 16.739 -2.671 -10.158 1.00 72.69 103 GLY A N 1
ATOM 759 C CA . GLY A 1 103 ? 16.683 -3.902 -9.366 1.00 72.69 103 GLY A CA 1
ATOM 760 C C . GLY A 1 103 ? 16.729 -3.642 -7.858 1.00 72.69 103 GLY A C 1
ATOM 761 O O . GLY A 1 103 ? 15.880 -4.146 -7.1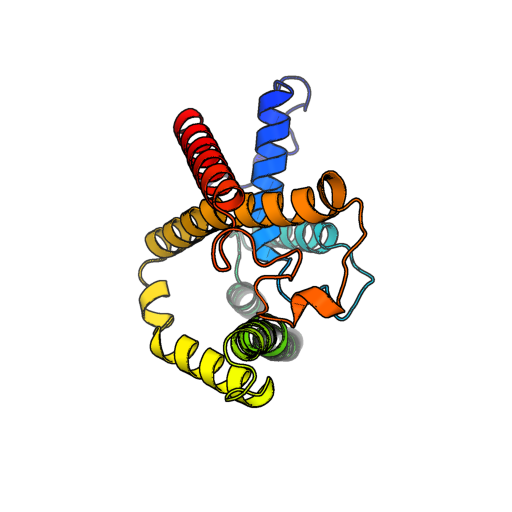21 1.00 72.69 103 GLY A O 1
ATOM 762 N N . ILE A 1 104 ? 17.660 -2.796 -7.402 1.00 75.12 104 ILE A N 1
ATOM 763 C CA . ILE A 1 104 ? 17.745 -2.385 -5.991 1.00 75.12 104 ILE A CA 1
ATOM 764 C C . ILE A 1 104 ? 16.443 -1.702 -5.559 1.00 75.12 104 ILE A C 1
ATOM 766 O O . ILE A 1 104 ? 15.886 -2.052 -4.519 1.00 75.12 104 ILE A O 1
ATOM 770 N N . SER A 1 105 ? 15.914 -0.790 -6.379 1.00 73.25 105 SER A N 1
ATOM 771 C CA . SER A 1 105 ? 14.662 -0.085 -6.096 1.00 73.25 105 SER A CA 1
ATOM 772 C C . SER A 1 105 ? 13.476 -1.040 -5.914 1.00 73.25 105 SER A C 1
ATOM 774 O O . SER A 1 105 ? 12.712 -0.879 -4.961 1.00 73.25 105 SER A O 1
ATOM 776 N N . GLN A 1 106 ? 13.349 -2.071 -6.759 1.00 74.94 106 GLN A N 1
ATOM 777 C CA . GLN A 1 106 ? 12.271 -3.061 -6.638 1.00 74.94 106 GLN A CA 1
ATOM 778 C C . GLN A 1 106 ? 12.377 -3.885 -5.349 1.00 74.94 106 GLN A C 1
ATOM 780 O O . GLN A 1 106 ? 11.368 -4.160 -4.697 1.00 74.94 106 GLN A O 1
ATOM 785 N N . ILE A 1 107 ? 13.594 -4.256 -4.943 1.00 78.44 107 ILE A N 1
ATOM 786 C CA . ILE A 1 107 ? 13.813 -4.973 -3.682 1.00 78.44 107 ILE A CA 1
ATOM 787 C C . ILE A 1 107 ? 13.443 -4.074 -2.497 1.00 78.44 107 ILE A C 1
ATOM 789 O O . ILE A 1 107 ? 12.700 -4.500 -1.613 1.00 78.44 107 ILE A O 1
ATOM 793 N N . SER A 1 108 ? 13.895 -2.816 -2.497 1.00 75.00 108 SER A N 1
ATOM 794 C CA . SER A 1 108 ? 13.574 -1.851 -1.441 1.00 75.00 108 SER A CA 1
ATOM 795 C C . SER A 1 108 ? 12.067 -1.631 -1.298 1.00 75.00 108 SER A C 1
ATOM 797 O O . SER A 1 108 ? 11.542 -1.672 -0.185 1.00 75.00 108 SER A O 1
ATOM 799 N N . LEU A 1 109 ? 11.360 -1.461 -2.419 1.00 72.88 109 LEU A N 1
ATOM 800 C CA . LEU A 1 109 ? 9.909 -1.292 -2.442 1.00 72.88 109 LEU A CA 1
ATOM 801 C C . LEU A 1 109 ? 9.176 -2.498 -1.860 1.00 72.88 109 LEU A C 1
ATOM 803 O O . LEU A 1 109 ? 8.255 -2.316 -1.068 1.00 72.88 109 LEU A O 1
ATOM 807 N N . ASN A 1 110 ? 9.593 -3.717 -2.197 1.00 78.06 110 ASN A N 1
ATOM 808 C CA . ASN A 1 110 ? 8.964 -4.920 -1.659 1.00 78.06 110 ASN A CA 1
ATOM 809 C C . ASN A 1 110 ? 9.164 -5.054 -0.143 1.00 78.06 110 ASN A C 1
ATOM 811 O O . ASN A 1 110 ? 8.228 -5.412 0.571 1.00 78.06 110 ASN A O 1
ATOM 815 N N . VAL A 1 111 ? 10.348 -4.712 0.371 1.00 78.81 111 VAL A N 1
ATOM 816 C CA . VAL A 1 111 ? 10.630 -4.779 1.813 1.00 78.81 111 VAL A CA 1
ATOM 817 C C . VAL A 1 111 ? 9.838 -3.723 2.593 1.00 78.81 111 VAL A C 1
ATOM 819 O O . VAL A 1 111 ? 9.227 -4.045 3.614 1.00 78.81 111 VAL A O 1
ATOM 822 N N . VAL A 1 112 ? 9.824 -2.474 2.121 1.00 78.12 112 VAL A N 1
ATOM 823 C CA . VAL A 1 112 ? 9.190 -1.353 2.837 1.00 78.12 112 VAL A CA 1
ATOM 824 C C . VAL A 1 112 ? 7.672 -1.349 2.667 1.00 78.12 112 VAL A C 1
ATOM 826 O O . VAL A 1 112 ? 6.953 -1.165 3.641 1.00 78.12 112 VAL A O 1
ATOM 829 N N . SER A 1 113 ? 7.167 -1.573 1.456 1.00 72.00 113 SER A N 1
ATOM 830 C CA . SER A 1 113 ? 5.727 -1.467 1.174 1.00 72.00 113 SER A CA 1
ATOM 831 C C . SER A 1 113 ? 4.982 -2.724 1.601 1.00 72.00 113 SER A C 1
ATOM 833 O O . SER A 1 113 ? 3.963 -2.656 2.280 1.00 72.00 113 SER A O 1
ATOM 835 N N . ASN A 1 114 ? 5.499 -3.891 1.208 1.00 80.31 114 ASN A N 1
ATOM 836 C CA . ASN A 1 114 ? 4.737 -5.135 1.291 1.00 80.31 114 ASN A CA 1
ATOM 837 C C . ASN A 1 114 ? 5.072 -5.895 2.576 1.00 80.31 114 ASN A C 1
ATOM 839 O O . ASN A 1 114 ? 4.174 -6.254 3.339 1.00 80.31 114 ASN A O 1
ATOM 843 N N . SER A 1 115 ? 6.361 -6.089 2.871 1.00 83.50 115 SER A N 1
ATOM 844 C CA . SER A 1 115 ? 6.765 -6.853 4.056 1.00 83.50 115 SER A CA 1
ATOM 845 C C . SER A 1 115 ? 6.499 -6.091 5.351 1.00 83.50 115 SER A C 1
ATOM 847 O O . SER A 1 115 ? 5.943 -6.664 6.287 1.00 83.50 115 SER A O 1
ATOM 849 N N . PHE A 1 116 ? 6.876 -4.810 5.436 1.00 84.19 116 PHE A N 1
ATOM 850 C CA . PHE A 1 116 ? 6.692 -4.029 6.664 1.00 84.19 116 PHE A CA 1
ATOM 851 C C . PHE A 1 116 ? 5.213 -3.793 6.998 1.00 84.19 116 PHE A C 1
ATOM 853 O O . PHE A 1 116 ? 4.830 -4.003 8.151 1.00 84.19 116 PHE A O 1
ATOM 860 N N . SER A 1 117 ? 4.376 -3.443 6.010 1.00 81.50 117 SER A N 1
ATOM 861 C CA . SER A 1 117 ? 2.925 -3.304 6.216 1.00 81.50 117 SER A CA 1
ATOM 862 C C . SER A 1 117 ? 2.312 -4.618 6.691 1.00 81.50 117 SER A C 1
ATOM 864 O O . SER A 1 117 ? 1.741 -4.662 7.777 1.00 81.50 117 SER A O 1
ATOM 866 N N . GLY A 1 118 ? 2.534 -5.720 5.964 1.00 85.62 118 GLY A N 1
ATOM 867 C CA . GLY A 1 118 ? 1.973 -7.014 6.358 1.00 85.62 118 GLY A CA 1
ATOM 868 C C . GLY A 1 118 ? 2.504 -7.517 7.704 1.00 85.62 118 GLY A C 1
ATOM 869 O O . GLY A 1 118 ? 1.780 -8.149 8.468 1.00 85.62 118 GLY A O 1
ATOM 870 N N . GLY A 1 119 ? 3.757 -7.202 8.048 1.00 86.44 119 GLY A N 1
ATOM 871 C CA . GLY A 1 119 ? 4.311 -7.486 9.372 1.00 86.44 119 GLY A CA 1
ATOM 872 C C . GLY A 1 119 ? 3.636 -6.699 10.497 1.00 86.44 119 GLY A C 1
ATOM 873 O O . GLY A 1 119 ? 3.437 -7.242 11.585 1.00 86.44 119 GLY A O 1
ATOM 874 N N . THR A 1 120 ? 3.261 -5.448 10.228 1.00 88.69 120 THR A N 1
ATOM 875 C CA . THR A 1 120 ? 2.549 -4.578 11.173 1.00 88.69 120 THR A CA 1
ATOM 876 C C . THR A 1 120 ? 1.124 -5.080 11.378 1.00 88.69 120 THR A C 1
ATOM 878 O O . THR A 1 120 ? 0.724 -5.312 12.521 1.00 88.69 120 THR A O 1
ATOM 881 N N . ASP A 1 121 ? 0.416 -5.376 10.287 1.00 89.81 121 ASP A N 1
ATOM 882 C CA . ASP A 1 121 ? -0.942 -5.924 10.316 1.00 89.81 121 ASP A CA 1
ATOM 883 C C . ASP A 1 121 ? -0.981 -7.236 11.112 1.00 89.81 121 ASP A C 1
ATOM 885 O O . ASP A 1 121 ? -1.765 -7.384 12.050 1.00 89.81 121 ASP A O 1
ATOM 889 N N . MET A 1 122 ? -0.049 -8.153 10.844 1.00 88.25 122 MET A N 1
ATOM 890 C CA . MET A 1 122 ? 0.032 -9.433 11.551 1.00 88.25 122 MET A CA 1
ATOM 891 C C . MET A 1 122 ? 0.362 -9.274 13.045 1.00 88.25 122 MET A C 1
ATOM 893 O O . MET A 1 122 ? -0.187 -9.991 13.885 1.00 88.25 122 MET A O 1
ATOM 897 N N . SER A 1 123 ? 1.232 -8.321 13.395 1.00 87.88 123 SER A N 1
ATOM 898 C CA . SER A 1 123 ? 1.561 -8.040 14.799 1.00 87.88 123 SER A CA 1
ATOM 899 C C . SER A 1 123 ? 0.390 -7.430 15.574 1.00 87.88 123 SER A C 1
ATOM 901 O O . SER A 1 123 ? 0.279 -7.650 16.777 1.00 87.88 123 SER A O 1
ATOM 903 N N . SER A 1 124 ? -0.510 -6.715 14.890 1.00 86.62 124 SER A N 1
ATOM 904 C CA . SER A 1 124 ? -1.714 -6.150 15.506 1.00 86.62 124 SER A CA 1
ATOM 905 C C . SER A 1 124 ? -2.800 -7.201 15.770 1.00 86.62 124 SER A C 1
ATOM 907 O O . SER A 1 124 ? -3.536 -7.084 16.747 1.00 86.62 124 SER A O 1
ATOM 909 N N . LEU A 1 125 ? -2.868 -8.257 14.949 1.00 86.38 125 LEU A N 1
ATOM 910 C CA . LEU A 1 125 ? -3.859 -9.331 15.086 1.00 86.38 125 LEU A CA 1
ATOM 911 C C . LEU A 1 125 ? -3.517 -10.314 16.212 1.00 86.38 125 LEU A C 1
ATOM 913 O O . LEU A 1 125 ? -4.398 -10.741 16.955 1.00 86.38 125 LEU A O 1
ATOM 917 N N . LEU A 1 126 ? -2.241 -10.695 16.338 1.00 86.00 126 LEU A N 1
ATOM 918 C CA . LEU A 1 126 ? -1.775 -11.682 17.319 1.00 86.00 126 LEU A CA 1
ATOM 919 C C . LEU A 1 126 ? -0.533 -11.175 18.073 1.00 86.00 126 LEU A C 1
ATOM 921 O O . LEU A 1 126 ? 0.534 -11.801 17.998 1.00 86.00 126 LEU A O 1
ATOM 925 N N . PRO A 1 127 ? -0.656 -10.085 18.856 1.00 81.38 127 PRO A N 1
ATOM 926 C CA . PRO A 1 127 ? 0.488 -9.407 19.475 1.00 81.38 127 PRO A CA 1
ATOM 927 C C . PRO A 1 127 ? 1.261 -10.291 20.462 1.00 81.38 127 PRO A C 1
ATOM 929 O O . PRO A 1 127 ? 2.454 -10.098 20.669 1.00 81.38 127 PRO A O 1
ATOM 932 N N . LYS A 1 128 ? 0.608 -11.304 21.051 1.00 83.50 128 LYS A N 1
ATOM 933 C CA . LYS A 1 128 ? 1.247 -12.256 21.974 1.00 83.50 128 LYS A CA 1
ATOM 934 C C . LYS A 1 128 ? 2.181 -13.252 21.270 1.00 83.50 128 LYS A C 1
ATOM 936 O O . LYS A 1 128 ? 3.109 -13.756 21.896 1.00 83.50 128 LYS A O 1
ATOM 941 N N . TYR A 1 129 ? 1.932 -13.562 19.995 1.00 82.94 129 TYR A N 1
ATOM 942 C CA . TYR A 1 129 ? 2.623 -14.640 19.275 1.00 82.94 129 TYR A CA 1
ATOM 943 C C . TYR A 1 129 ? 3.549 -14.126 18.165 1.00 82.94 129 TYR A C 1
ATOM 945 O O . TYR A 1 129 ? 4.558 -14.770 17.855 1.00 82.94 129 TYR A O 1
ATOM 953 N N . ILE A 1 130 ? 3.233 -12.971 17.570 1.00 87.25 130 ILE A N 1
ATOM 954 C CA . ILE A 1 130 ? 3.898 -12.477 16.364 1.00 87.25 130 ILE A CA 1
ATOM 955 C C . ILE A 1 130 ? 4.496 -11.090 16.604 1.00 87.25 130 ILE A C 1
ATOM 957 O O . ILE A 1 130 ? 3.797 -10.090 16.716 1.00 87.25 130 ILE A O 1
ATOM 961 N N . ASN A 1 131 ? 5.828 -11.032 16.587 1.00 88.50 131 ASN A N 1
ATOM 962 C CA . ASN A 1 131 ? 6.572 -9.777 16.490 1.00 88.50 131 ASN A CA 1
ATOM 963 C C . ASN A 1 131 ? 6.620 -9.303 15.032 1.00 88.50 131 ASN A C 1
ATOM 965 O O . ASN A 1 131 ? 6.638 -10.136 14.126 1.00 88.50 131 ASN A O 1
ATOM 969 N N . ILE A 1 132 ? 6.785 -7.996 14.800 1.00 87.06 132 ILE A N 1
ATOM 970 C CA . ILE A 1 132 ? 6.862 -7.391 13.451 1.00 87.06 132 ILE 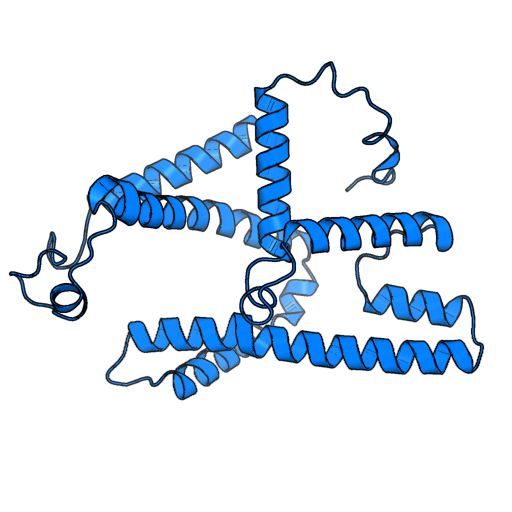A CA 1
ATOM 971 C C . ILE A 1 132 ? 7.856 -8.135 12.541 1.00 87.06 132 ILE A C 1
ATOM 973 O O . ILE A 1 132 ? 7.524 -8.472 11.409 1.00 87.06 132 ILE A O 1
ATOM 977 N N . ARG A 1 133 ? 9.046 -8.488 13.053 1.00 85.94 133 ARG A N 1
ATOM 978 C CA . ARG A 1 133 ? 10.060 -9.245 12.288 1.00 85.94 133 ARG A CA 1
ATOM 979 C C . ARG A 1 133 ? 9.583 -10.639 11.861 1.00 85.94 133 ARG A C 1
ATOM 981 O O . ARG A 1 133 ? 9.899 -11.093 10.769 1.00 85.94 133 ARG A O 1
ATOM 988 N N . ARG A 1 134 ? 8.828 -11.329 12.723 1.00 87.62 134 ARG A N 1
ATOM 989 C CA . ARG A 1 134 ? 8.250 -12.647 12.410 1.00 87.62 134 ARG A CA 1
ATOM 990 C C . ARG A 1 134 ? 7.072 -12.503 11.446 1.00 87.62 134 ARG A C 1
ATOM 992 O O . ARG A 1 134 ? 6.964 -13.289 10.515 1.00 87.62 134 ARG A O 1
ATOM 999 N N . GLY A 1 135 ? 6.248 -11.470 11.623 1.00 89.19 135 GLY A N 1
ATOM 1000 C CA . GLY A 1 135 ? 5.142 -11.145 10.720 1.00 89.19 135 GLY A CA 1
ATOM 1001 C C . GLY A 1 135 ? 5.616 -10.852 9.295 1.00 89.19 135 GLY A C 1
ATOM 1002 O O . GLY A 1 135 ? 5.033 -11.362 8.348 1.00 89.19 135 GLY A O 1
ATOM 1003 N N . GLN A 1 136 ? 6.724 -10.119 9.134 1.00 89.50 136 GLN A N 1
ATOM 1004 C CA . GLN A 1 136 ? 7.352 -9.864 7.828 1.00 89.50 136 GLN A CA 1
ATOM 1005 C C . GLN A 1 136 ? 7.709 -11.161 7.084 1.00 89.50 136 GLN A C 1
ATOM 1007 O O . GLN A 1 136 ? 7.432 -11.282 5.893 1.00 89.50 136 GLN A O 1
ATOM 1012 N N . LEU A 1 137 ? 8.286 -12.141 7.790 1.00 88.94 137 LEU A N 1
ATOM 1013 C CA . LEU A 1 137 ? 8.630 -13.452 7.226 1.00 88.94 137 LEU A CA 1
ATOM 1014 C C . LEU A 1 137 ? 7.389 -14.249 6.811 1.00 88.94 137 LEU A C 1
ATOM 1016 O O . LEU A 1 137 ? 7.381 -14.843 5.735 1.00 88.94 137 LEU A O 1
ATOM 1020 N N . VAL A 1 138 ? 6.335 -14.234 7.632 1.00 89.00 138 VAL A N 1
ATOM 1021 C CA . VAL A 1 138 ? 5.065 -14.908 7.313 1.00 89.00 138 VAL A CA 1
ATOM 1022 C C . VAL A 1 138 ? 4.428 -14.299 6.065 1.00 89.00 138 VAL A C 1
ATOM 1024 O O . VAL A 1 138 ? 4.037 -15.034 5.163 1.00 89.00 138 VAL A O 1
ATOM 1027 N N . THR A 1 139 ? 4.382 -12.970 5.969 1.00 88.81 139 THR A N 1
ATOM 1028 C CA . THR A 1 139 ? 3.850 -12.263 4.795 1.00 88.81 139 THR A CA 1
ATOM 1029 C C . THR A 1 139 ? 4.657 -12.574 3.533 1.00 88.81 139 THR A C 1
ATOM 1031 O O . THR A 1 139 ? 4.074 -12.842 2.485 1.00 88.81 139 THR A O 1
ATOM 1034 N N . ALA A 1 140 ? 5.992 -12.599 3.626 1.00 87.44 140 ALA A N 1
ATOM 1035 C CA . ALA A 1 140 ? 6.855 -12.951 2.499 1.00 87.44 140 ALA A CA 1
ATOM 1036 C C . ALA A 1 140 ? 6.629 -14.397 2.024 1.00 87.44 140 ALA A C 1
ATOM 1038 O O . ALA A 1 140 ? 6.542 -14.649 0.823 1.00 87.44 140 ALA A O 1
ATOM 1039 N N . PHE A 1 141 ? 6.481 -15.337 2.962 1.00 88.81 141 PHE A N 1
ATOM 1040 C CA . PHE A 1 141 ? 6.174 -16.729 2.643 1.00 88.81 141 PHE A CA 1
ATOM 1041 C C . PHE A 1 141 ? 4.801 -16.869 1.980 1.00 88.81 141 PHE A C 1
ATOM 1043 O O . PHE A 1 141 ? 4.680 -17.532 0.953 1.00 88.81 141 PHE A O 1
ATOM 1050 N N . LEU A 1 142 ? 3.778 -16.196 2.514 1.00 88.69 142 LEU A N 1
ATOM 1051 C CA . LEU A 1 142 ? 2.433 -16.220 1.944 1.00 88.69 142 LEU A CA 1
ATOM 1052 C C . LEU A 1 142 ? 2.427 -15.666 0.510 1.00 88.69 142 LEU A C 1
ATOM 1054 O O . LEU A 1 142 ? 1.816 -16.263 -0.372 1.00 88.69 142 LEU A O 1
ATOM 1058 N N . GLY A 1 143 ? 3.172 -14.585 0.259 1.00 86.00 143 GLY A N 1
ATOM 1059 C CA . GLY A 1 143 ? 3.342 -14.020 -1.080 1.00 86.00 143 GLY A CA 1
ATOM 1060 C C . GLY A 1 143 ? 4.003 -14.983 -2.072 1.00 86.00 143 GLY A C 1
ATOM 1061 O O . GLY A 1 143 ? 3.587 -15.045 -3.227 1.00 86.00 143 GLY A O 1
ATOM 1062 N N . LEU A 1 144 ? 4.985 -15.776 -1.626 1.00 85.38 144 LEU A N 1
ATOM 1063 C CA . LEU A 1 144 ? 5.607 -16.817 -2.451 1.00 85.38 144 LEU A CA 1
ATOM 1064 C C . LEU A 1 144 ? 4.611 -17.939 -2.780 1.00 85.38 144 LEU A C 1
ATOM 1066 O O . LEU A 1 144 ? 4.513 -18.349 -3.932 1.00 85.38 144 LEU A O 1
ATOM 1070 N N . VAL A 1 145 ? 3.845 -18.397 -1.785 1.00 89.06 145 VAL A N 1
ATOM 1071 C CA . VAL A 1 145 ? 2.849 -19.474 -1.938 1.00 89.06 145 VAL A CA 1
ATOM 1072 C C . VAL A 1 145 ? 1.743 -19.100 -2.927 1.00 89.06 145 VAL A C 1
ATOM 1074 O O . VAL A 1 145 ? 1.228 -19.971 -3.626 1.00 89.06 145 VAL A O 1
ATOM 1077 N N . MET A 1 146 ? 1.406 -17.811 -3.049 1.00 83.00 146 MET A N 1
ATOM 1078 C CA . MET A 1 146 ? 0.447 -17.334 -4.053 1.00 83.00 146 MET A CA 1
ATOM 1079 C C . MET A 1 146 ? 0.938 -17.490 -5.504 1.00 83.00 146 MET A C 1
ATOM 1081 O O . MET A 1 146 ? 0.150 -17.263 -6.419 1.00 83.00 146 MET A O 1
ATOM 1085 N N . ASN A 1 147 ? 2.196 -17.901 -5.728 1.00 83.38 147 ASN A N 1
ATOM 1086 C CA . ASN A 1 147 ? 2.783 -18.193 -7.039 1.00 83.38 147 ASN A CA 1
ATOM 1087 C C . ASN A 1 147 ? 2.475 -17.104 -8.086 1.00 83.38 147 ASN A C 1
ATOM 1089 O O . ASN A 1 147 ? 1.784 -17.362 -9.080 1.00 83.38 147 ASN A O 1
ATOM 1093 N N . PRO A 1 148 ? 2.986 -15.872 -7.900 1.00 73.62 148 PRO A N 1
ATOM 1094 C CA . PRO A 1 148 ? 2.589 -14.717 -8.706 1.00 73.62 148 PRO A CA 1
ATOM 1095 C C . PRO A 1 148 ? 2.873 -14.874 -10.209 1.00 73.62 148 PRO A C 1
ATOM 1097 O O . PRO A 1 148 ? 2.228 -14.225 -11.031 1.00 73.62 148 PRO A O 1
ATOM 1100 N N . TRP A 1 149 ? 3.790 -15.764 -10.598 1.00 78.75 149 TRP A N 1
ATOM 1101 C CA . TRP A 1 149 ? 4.100 -16.059 -12.001 1.00 78.75 149 TRP A CA 1
ATOM 1102 C C . TRP A 1 149 ? 2.934 -16.683 -12.778 1.00 78.75 149 TRP A C 1
ATOM 1104 O O . TRP A 1 149 ? 2.803 -16.418 -13.969 1.00 78.75 149 TRP A O 1
ATOM 1114 N N . TYR A 1 150 ? 2.044 -17.433 -12.124 1.00 74.69 150 TYR A N 1
ATOM 1115 C CA . TYR A 1 150 ? 0.832 -17.949 -12.773 1.00 74.69 150 TYR A CA 1
ATOM 1116 C C . TYR A 1 150 ? -0.249 -16.875 -12.962 1.00 74.69 150 TYR A C 1
ATOM 1118 O O . TYR A 1 150 ? -1.119 -17.007 -13.818 1.00 74.69 150 TYR A O 1
ATOM 1126 N N . LEU A 1 151 ? -0.201 -15.779 -12.199 1.00 65.81 151 LEU A N 1
ATOM 1127 C CA . LEU A 1 151 ? -1.132 -14.658 -12.371 1.00 65.81 151 LEU A CA 1
ATOM 1128 C C . LEU A 1 151 ? -0.765 -13.799 -13.590 1.00 65.81 151 LEU A C 1
ATOM 1130 O O . LEU A 1 151 ? -1.644 -13.230 -14.238 1.00 65.81 151 LEU A O 1
ATOM 1134 N N . LEU A 1 152 ? 0.521 -13.752 -13.948 1.00 63.19 152 LEU A N 1
ATOM 1135 C CA . LEU A 1 152 ? 1.033 -12.987 -15.088 1.00 63.19 152 LEU A CA 1
ATOM 1136 C C . LEU A 1 152 ? 0.594 -13.556 -16.446 1.00 63.19 152 LEU A C 1
ATOM 1138 O O . LEU A 1 152 ? 0.442 -12.789 -17.396 1.00 63.19 152 LEU A O 1
ATOM 1142 N N . THR A 1 153 ? 0.310 -14.861 -16.546 1.00 70.19 153 THR A N 1
ATOM 1143 C CA . THR A 1 153 ? -0.224 -15.466 -17.782 1.00 70.19 153 THR A CA 1
ATOM 1144 C C . THR A 1 153 ? -1.650 -15.005 -18.103 1.00 70.19 153 THR A C 1
ATOM 1146 O O . THR A 1 153 ? -2.071 -15.073 -19.254 1.00 70.19 153 THR A O 1
ATOM 1149 N N . GLY A 1 154 ? -2.385 -14.486 -17.111 1.00 71.25 154 GLY A N 1
ATOM 1150 C CA . GLY A 1 154 ? -3.756 -13.985 -17.237 1.00 71.25 154 GLY A CA 1
ATOM 1151 C C . GLY A 1 154 ? -3.880 -12.488 -16.946 1.00 71.25 154 GLY A C 1
ATOM 1152 O O . GLY A 1 154 ? -4.741 -12.098 -16.158 1.00 71.25 154 GLY A O 1
ATOM 1153 N N . ALA A 1 155 ? -3.042 -11.643 -17.559 1.00 66.69 155 ALA A N 1
ATOM 1154 C CA . ALA A 1 155 ? -2.957 -10.203 -17.272 1.00 66.69 155 ALA A CA 1
ATOM 1155 C C . ALA A 1 155 ? -4.317 -9.473 -17.205 1.00 66.69 155 ALA A C 1
ATOM 1157 O O . ALA A 1 155 ? -4.539 -8.668 -16.302 1.00 66.69 155 ALA A O 1
ATOM 1158 N N . VAL A 1 156 ? -5.262 -9.776 -18.101 1.00 71.19 156 VAL A N 1
ATOM 1159 C CA . VAL A 1 156 ? -6.597 -9.139 -18.098 1.00 71.19 156 VAL A CA 1
ATOM 1160 C C . VAL A 1 156 ? -7.417 -9.533 -16.865 1.00 71.19 156 VAL A C 1
ATOM 1162 O O . VAL A 1 156 ? -8.077 -8.687 -16.258 1.00 71.19 156 VAL A O 1
ATOM 1165 N N . ILE A 1 157 ? -7.352 -10.802 -16.465 1.00 75.94 157 ILE A N 1
ATOM 1166 C CA . ILE A 1 157 ? -8.076 -11.334 -15.305 1.00 75.94 157 ILE A CA 1
ATOM 1167 C C . ILE A 1 157 ? -7.467 -10.765 -14.021 1.00 75.94 157 ILE A C 1
ATOM 1169 O O . ILE A 1 157 ? -8.198 -10.314 -13.141 1.00 75.94 157 ILE A O 1
ATOM 1173 N N . PHE A 1 158 ? -6.135 -10.697 -13.948 1.00 76.12 158 PHE A N 1
ATOM 1174 C CA . PHE A 1 158 ? -5.424 -10.116 -12.812 1.00 76.12 158 PHE A CA 1
ATOM 1175 C C . PHE A 1 158 ? -5.751 -8.629 -12.620 1.00 76.12 158 PHE A C 1
ATOM 1177 O O . PHE A 1 158 ? -6.132 -8.215 -11.524 1.00 76.12 158 PHE A O 1
ATOM 1184 N N . ILE A 1 159 ? -5.682 -7.829 -13.691 1.00 73.94 159 ILE A N 1
ATOM 1185 C CA . ILE A 1 159 ? -6.027 -6.399 -13.642 1.00 73.94 159 ILE A CA 1
ATOM 1186 C C . ILE A 1 159 ? -7.491 -6.215 -13.224 1.00 73.94 159 ILE A C 1
ATOM 1188 O O . ILE A 1 159 ? -7.802 -5.358 -12.395 1.00 73.94 159 ILE A O 1
ATOM 1192 N N . SER A 1 160 ? -8.393 -7.049 -13.746 1.00 70.81 160 SER A N 1
ATOM 1193 C CA . SER A 1 160 ? -9.811 -7.002 -13.383 1.00 70.81 160 SER A CA 1
ATOM 1194 C C . SER A 1 160 ? -10.026 -7.323 -11.901 1.00 70.81 160 SER A C 1
ATOM 1196 O O . SER A 1 160 ? -10.744 -6.584 -11.226 1.00 70.81 160 SER A O 1
ATOM 1198 N N . ALA A 1 161 ? -9.349 -8.343 -11.367 1.00 78.00 161 ALA A N 1
ATOM 1199 C CA . ALA A 1 161 ? -9.414 -8.713 -9.955 1.00 78.00 161 ALA A CA 1
ATOM 1200 C C . ALA A 1 161 ? -8.878 -7.602 -9.034 1.00 78.00 161 ALA A C 1
ATOM 1202 O O . ALA A 1 161 ? -9.533 -7.240 -8.056 1.00 78.00 161 ALA A O 1
ATOM 1203 N N . MET A 1 162 ? -7.739 -6.993 -9.375 1.00 76.81 162 MET A N 1
ATOM 1204 C CA . MET A 1 162 ? -7.184 -5.861 -8.621 1.00 76.81 162 MET A CA 1
ATOM 1205 C C . MET A 1 162 ? -8.113 -4.643 -8.648 1.00 76.81 162 MET A C 1
ATOM 1207 O O . MET A 1 162 ? -8.325 -4.004 -7.619 1.00 76.81 162 MET A O 1
ATOM 1211 N N . SER A 1 163 ? -8.737 -4.358 -9.797 1.00 70.62 163 SER A N 1
ATOM 1212 C CA . SER A 1 163 ? -9.726 -3.278 -9.906 1.00 70.62 163 SER A CA 1
ATOM 1213 C C . SER A 1 163 ? -10.990 -3.537 -9.084 1.00 70.62 163 SER A C 1
ATOM 1215 O O . SER A 1 163 ? -11.625 -2.599 -8.619 1.00 70.62 163 SER A O 1
ATOM 1217 N N . ALA A 1 164 ? -11.376 -4.801 -8.896 1.00 75.75 164 ALA A N 1
ATOM 1218 C CA . ALA A 1 164 ? -12.510 -5.153 -8.051 1.00 75.75 164 ALA A CA 1
ATOM 1219 C C . ALA A 1 164 ? -12.169 -4.981 -6.564 1.00 75.75 164 ALA A C 1
ATOM 1221 O O . ALA A 1 164 ? -12.997 -4.504 -5.796 1.00 75.75 164 ALA A O 1
ATOM 1222 N N . TYR A 1 165 ? -10.939 -5.308 -6.163 1.00 79.06 165 TYR A N 1
ATOM 1223 C CA . TYR A 1 165 ? -10.483 -5.172 -4.781 1.00 79.06 165 TYR A CA 1
ATOM 1224 C C . TYR A 1 165 ? -10.505 -3.718 -4.277 1.00 79.06 165 TYR A C 1
ATOM 1226 O O . TYR A 1 165 ? -10.937 -3.454 -3.153 1.00 79.06 165 TYR A O 1
ATOM 1234 N N . THR A 1 166 ? -10.113 -2.751 -5.113 1.00 75.06 166 THR A N 1
ATOM 1235 C CA . THR A 1 166 ? -10.105 -1.329 -4.724 1.00 75.06 166 THR A CA 1
ATOM 1236 C C . THR A 1 166 ? -11.503 -0.784 -4.422 1.00 75.06 166 THR A C 1
ATOM 1238 O O . THR A 1 166 ? -11.639 0.037 -3.516 1.00 75.06 166 THR A O 1
ATOM 1241 N N . ILE A 1 167 ? -12.545 -1.288 -5.094 1.00 76.31 167 ILE A N 1
ATOM 1242 C CA . ILE A 1 167 ? -13.952 -0.905 -4.866 1.00 76.31 167 ILE A CA 1
ATOM 1243 C C . ILE A 1 167 ? -14.388 -1.218 -3.428 1.00 76.31 167 ILE A C 1
ATOM 1245 O O . ILE A 1 167 ? -15.161 -0.466 -2.843 1.00 76.31 167 ILE A O 1
ATOM 1249 N N . PHE A 1 168 ? -13.869 -2.296 -2.836 1.00 78.75 168 PHE A N 1
ATOM 1250 C CA . PHE A 1 168 ? -14.183 -2.686 -1.459 1.00 78.75 168 PHE A CA 1
ATOM 1251 C C . PHE A 1 168 ? -13.307 -1.973 -0.420 1.00 78.75 168 PHE A C 1
ATOM 1253 O O . PHE A 1 168 ? -13.767 -1.664 0.682 1.00 78.75 168 PHE A O 1
ATOM 1260 N N . LEU A 1 169 ? -12.050 -1.680 -0.761 1.00 81.25 169 LEU A N 1
ATOM 1261 C CA . LEU A 1 169 ? -11.114 -0.991 0.134 1.00 81.25 169 LEU A CA 1
ATOM 1262 C C . LEU A 1 169 ? -11.405 0.508 0.294 1.00 81.25 169 LEU A C 1
ATOM 1264 O O . LEU A 1 169 ? -11.248 1.058 1.383 1.00 81.25 169 LEU A O 1
ATOM 1268 N N . GLN A 1 170 ? -11.823 1.188 -0.774 1.00 77.06 170 GLN A N 1
ATOM 1269 C CA . GLN A 1 170 ? -12.115 2.626 -0.753 1.00 77.06 170 GLN A CA 1
ATOM 1270 C C . GLN A 1 170 ? -13.166 3.038 0.299 1.00 77.06 170 GLN A C 1
ATOM 1272 O O . GLN A 1 170 ? -12.877 3.939 1.093 1.00 77.06 170 GLN A O 1
ATOM 1277 N N . PRO A 1 171 ? -14.354 2.403 0.385 1.00 83.25 171 PRO A N 1
ATOM 1278 C CA . PRO A 1 171 ? -15.337 2.743 1.411 1.00 83.25 171 PRO A CA 1
ATOM 1279 C C . PRO A 1 171 ? -14.834 2.425 2.824 1.00 83.25 171 PRO A C 1
ATOM 1281 O O . PRO A 1 171 ? -15.178 3.145 3.759 1.00 83.25 171 PRO A O 1
ATOM 1284 N N . PHE A 1 172 ? -13.978 1.411 2.992 1.00 82.75 172 PHE A N 1
ATOM 1285 C CA . PHE A 1 172 ? -13.363 1.107 4.287 1.00 82.75 172 PHE A CA 1
ATOM 1286 C C . PHE A 1 172 ? -12.470 2.258 4.773 1.00 82.75 172 PHE A C 1
ATOM 1288 O O . PHE A 1 172 ? -12.629 2.739 5.897 1.00 82.75 172 PHE A O 1
ATOM 1295 N N . LEU A 1 173 ? -11.597 2.774 3.901 1.00 82.31 173 LEU A N 1
ATOM 1296 C CA . LEU A 1 173 ? -10.783 3.957 4.199 1.00 82.31 173 LEU A CA 1
ATOM 1297 C C . LEU A 1 173 ? -11.651 5.195 4.465 1.00 82.31 173 LEU A C 1
ATOM 1299 O O . LEU A 1 173 ? -11.383 5.942 5.406 1.00 82.31 173 LEU A O 1
ATOM 1303 N N . GLY A 1 174 ? -12.720 5.389 3.688 1.00 83.31 174 GLY A N 1
ATOM 1304 C CA . GLY A 1 174 ? -13.670 6.486 3.886 1.00 83.31 174 GLY A CA 1
ATOM 1305 C C . GLY A 1 174 ? -14.318 6.469 5.273 1.00 83.31 174 GLY A C 1
A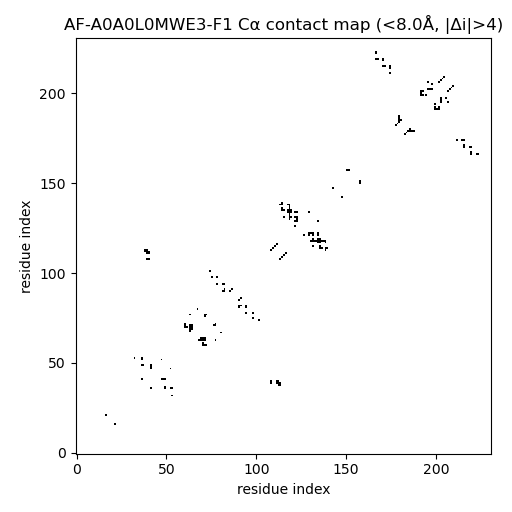TOM 1306 O O . GLY A 1 174 ? -14.390 7.507 5.930 1.00 83.31 174 GLY A O 1
ATOM 1307 N N . ILE A 1 175 ? -14.721 5.292 5.760 1.00 89.81 175 ILE A N 1
ATOM 1308 C CA . ILE A 1 175 ? -15.279 5.125 7.111 1.00 89.81 175 ILE A CA 1
ATOM 1309 C C . ILE A 1 175 ? -14.232 5.439 8.176 1.00 89.81 175 ILE A C 1
ATOM 1311 O O . ILE A 1 175 ? -14.551 6.121 9.148 1.00 89.81 175 ILE A O 1
ATOM 1315 N N . LEU A 1 176 ? -12.987 4.996 7.994 1.00 87.94 176 LEU A N 1
ATOM 1316 C CA . LEU A 1 176 ? -11.902 5.248 8.943 1.00 87.94 176 LEU A CA 1
ATOM 1317 C C . LEU A 1 176 ? -11.600 6.753 9.072 1.00 87.94 176 LEU A C 1
ATOM 1319 O O . LEU A 1 176 ? -11.513 7.283 10.182 1.00 87.94 176 LEU A O 1
ATOM 1323 N N . VAL A 1 177 ? -11.547 7.464 7.941 1.00 87.94 177 VAL A N 1
ATOM 1324 C CA . VAL A 1 177 ? -11.374 8.926 7.887 1.00 87.94 177 VAL A CA 1
ATOM 1325 C C . VAL A 1 177 ? -12.579 9.648 8.497 1.00 87.94 177 VAL A C 1
ATOM 1327 O O . VAL A 1 177 ? -12.406 10.525 9.346 1.00 87.94 177 VAL A O 1
ATOM 1330 N N . ALA A 1 178 ? -13.803 9.273 8.119 1.00 89.25 178 ALA A N 1
ATOM 1331 C CA . ALA A 1 178 ? -15.022 9.882 8.651 1.00 89.25 178 ALA A CA 1
ATOM 1332 C C . ALA A 1 178 ? -15.147 9.668 10.166 1.00 89.25 178 ALA A C 1
ATOM 1334 O O . ALA A 1 178 ? -15.498 10.591 10.902 1.00 89.25 178 ALA A O 1
ATOM 1335 N N . HIS A 1 179 ? -14.799 8.480 10.656 1.00 90.06 179 HIS A N 1
ATOM 1336 C CA . HIS A 1 179 ? -14.809 8.185 12.081 1.00 90.06 179 HIS A CA 1
ATOM 1337 C C . HIS A 1 179 ? -13.807 9.063 12.839 1.00 90.06 179 HIS A C 1
ATOM 1339 O O . HIS A 1 179 ? -14.165 9.661 13.852 1.00 90.06 179 HIS A O 1
ATOM 1345 N N . TYR A 1 180 ? -12.588 9.227 12.319 1.00 90.19 180 TYR A N 1
ATOM 1346 C CA . TYR A 1 180 ? -11.570 10.049 12.969 1.00 90.19 180 TYR A CA 1
ATOM 1347 C C . TYR A 1 180 ? -11.905 11.550 12.961 1.00 90.19 180 TYR A C 1
ATOM 1349 O O . TYR A 1 180 ? -11.813 12.222 13.993 1.00 90.19 180 TYR A O 1
ATOM 1357 N N . PHE A 1 181 ? -12.311 12.097 11.811 1.00 92.00 181 PHE A N 1
ATOM 1358 C CA . PHE A 1 181 ? -12.524 13.540 11.660 1.00 92.00 181 PHE A CA 1
ATOM 1359 C C . PHE A 1 181 ? -13.913 14.009 12.098 1.00 92.00 181 PHE A C 1
ATOM 1361 O O . PHE A 1 181 ? -14.011 15.062 12.726 1.00 92.00 181 PHE A O 1
ATOM 1368 N N . VAL A 1 182 ? -14.973 13.257 11.790 1.00 92.38 182 VAL A N 1
ATOM 1369 C CA . VAL A 1 182 ? -16.363 13.678 12.038 1.00 92.38 182 VAL A CA 1
ATOM 1370 C C . VAL A 1 182 ? -16.855 13.180 13.393 1.00 92.38 182 VAL A C 1
ATOM 1372 O O . VAL A 1 182 ? -17.331 13.977 14.200 1.00 92.38 182 VAL A O 1
ATOM 1375 N N . VAL A 1 183 ? -16.720 11.877 13.668 1.00 89.38 183 VAL A N 1
ATOM 1376 C CA . VAL A 1 183 ? -17.269 11.262 14.892 1.00 89.38 183 VAL A CA 1
ATOM 1377 C C . VAL A 1 183 ? -16.391 11.573 16.102 1.00 89.38 183 VAL A C 1
ATOM 1379 O O . VAL A 1 183 ? -16.870 12.096 17.104 1.00 89.38 183 VAL A O 1
ATOM 1382 N N . GLN A 1 184 ? -15.093 11.292 15.998 1.00 88.56 184 GLN A N 1
ATOM 1383 C CA . GLN A 1 184 ? -14.139 11.452 17.095 1.00 88.56 184 GLN A CA 1
ATOM 1384 C C . GLN A 1 184 ? -13.541 12.859 17.177 1.00 88.56 184 GLN A C 1
ATOM 1386 O O . GLN A 1 184 ? -12.864 13.175 18.153 1.00 88.56 184 GLN A O 1
ATOM 1391 N N . LYS A 1 185 ? -13.766 13.715 16.169 1.00 90.62 185 LYS A N 1
ATOM 1392 C CA . LYS A 1 185 ? -13.237 15.090 16.112 1.00 90.62 185 LYS A CA 1
ATOM 1393 C C . LYS A 1 185 ? -11.736 15.157 16.444 1.00 90.62 185 LYS A C 1
ATOM 1395 O O . LYS A 1 185 ? -11.293 16.039 17.178 1.00 90.62 185 LYS A O 1
ATOM 1400 N N . ARG A 1 186 ? -10.951 14.207 15.915 1.00 91.06 186 ARG A N 1
ATOM 1401 C CA . ARG A 1 186 ? -9.499 14.045 16.142 1.00 91.06 186 ARG A CA 1
ATOM 1402 C C . ARG A 1 186 ? -9.090 13.706 17.588 1.00 91.06 186 ARG A C 1
ATOM 1404 O O . ARG A 1 186 ? -7.922 13.855 17.943 1.00 91.06 186 ARG A O 1
ATOM 1411 N N . ARG A 1 187 ? -10.015 13.249 18.438 1.00 87.88 187 ARG A N 1
ATOM 1412 C CA . ARG A 1 187 ? -9.748 12.813 19.820 1.00 87.88 187 ARG A CA 1
ATOM 1413 C C . ARG A 1 187 ? -9.841 11.288 19.919 1.00 87.88 187 ARG A C 1
ATOM 1415 O O . ARG A 1 187 ? -10.933 10.734 19.874 1.00 87.88 187 ARG A O 1
ATOM 1422 N N . ILE A 1 188 ? -8.704 10.617 20.104 1.00 90.06 188 ILE A N 1
ATOM 1423 C CA . ILE A 1 188 ? -8.639 9.166 20.343 1.00 90.06 188 ILE A CA 1
ATOM 1424 C C . ILE A 1 188 ? -8.118 8.921 21.758 1.00 90.06 188 ILE A C 1
ATOM 1426 O O . ILE A 1 188 ? -7.042 9.397 22.119 1.00 90.06 188 ILE A O 1
ATOM 1430 N N . LYS A 1 189 ? -8.854 8.138 22.551 1.00 89.06 189 LYS A N 1
ATOM 1431 C CA . LYS A 1 189 ? -8.367 7.621 23.835 1.00 89.06 189 LYS A CA 1
ATOM 1432 C C . LYS A 1 189 ? -7.559 6.342 23.603 1.00 89.06 189 LYS A C 1
ATOM 1434 O O . LYS A 1 189 ? -8.135 5.305 23.300 1.00 89.06 189 LYS A O 1
ATOM 1439 N N . VAL A 1 190 ? -6.233 6.426 23.719 1.00 89.44 190 VAL A N 1
ATOM 1440 C CA . VAL A 1 190 ? -5.309 5.315 23.408 1.00 89.44 190 VAL A CA 1
ATOM 1441 C C . VAL A 1 190 ? -5.443 4.156 24.400 1.00 89.44 190 VAL A C 1
ATOM 1443 O O . VAL A 1 190 ? -5.393 3.002 23.991 1.00 89.44 190 VAL A O 1
ATOM 1446 N N . SER A 1 191 ? -5.679 4.443 25.683 1.00 88.00 191 SER A N 1
ATOM 1447 C CA . SER A 1 191 ? -5.825 3.421 26.733 1.00 88.00 191 SER A CA 1
ATOM 1448 C C . SER A 1 191 ? -6.938 2.412 26.429 1.00 88.00 191 SER A C 1
ATOM 1450 O O . SER A 1 191 ? -6.767 1.209 26.610 1.00 88.00 191 SER A O 1
ATOM 1452 N N . ASP A 1 192 ? -8.057 2.903 25.896 1.00 86.50 192 ASP A N 1
ATOM 1453 C CA . ASP A 1 192 ? -9.236 2.086 25.600 1.00 86.50 192 ASP A CA 1
ATOM 1454 C C . ASP A 1 192 ? -9.075 1.284 24.297 1.00 86.50 192 ASP A C 1
ATOM 1456 O O . ASP A 1 192 ? -9.816 0.331 24.076 1.00 86.50 192 ASP A O 1
ATOM 1460 N N . LEU A 1 193 ? -8.100 1.635 23.445 1.00 86.69 193 LEU A N 1
ATOM 1461 C CA . LEU A 1 193 ? -7.834 0.958 22.169 1.00 86.69 193 LEU A CA 1
ATOM 1462 C C . LEU A 1 193 ? -7.136 -0.399 22.355 1.00 86.69 193 LEU A C 1
ATOM 1464 O O . LEU A 1 193 ? -7.309 -1.296 21.537 1.00 86.69 193 LEU A O 1
ATOM 1468 N N . TYR A 1 194 ? -6.366 -0.548 23.436 1.00 85.50 194 TYR A N 1
ATOM 1469 C CA . TYR A 1 194 ? -5.628 -1.773 23.770 1.00 85.50 194 TYR A CA 1
ATOM 1470 C C . TYR A 1 194 ? -6.323 -2.627 24.840 1.00 85.50 194 TYR A C 1
ATOM 1472 O O . TYR A 1 194 ? -5.751 -3.606 25.316 1.00 85.50 194 TYR A O 1
ATOM 1480 N N . THR A 1 195 ? -7.548 -2.262 25.222 1.00 84.31 195 THR A N 1
ATOM 1481 C CA . THR A 1 195 ? -8.294 -2.900 26.310 1.00 84.31 195 THR A CA 1
ATOM 1482 C C . THR A 1 195 ? -9.534 -3.607 25.757 1.00 84.31 195 THR A C 1
ATOM 1484 O O . THR A 1 195 ? -10.312 -3.011 25.016 1.00 84.31 195 THR A O 1
ATOM 1487 N N . ILE A 1 196 ? -9.729 -4.876 26.131 1.00 81.12 196 ILE A N 1
ATOM 1488 C CA . ILE A 1 196 ? -10.809 -5.776 25.656 1.00 81.12 196 ILE A CA 1
ATOM 1489 C C . ILE A 1 196 ? -11.961 -5.817 26.690 1.00 81.12 196 ILE A C 1
ATOM 1491 O O . ILE A 1 196 ? -12.727 -6.771 26.780 1.00 81.12 196 ILE A O 1
ATOM 1495 N N . ASP A 1 197 ? -12.080 -4.780 27.518 1.00 84.75 197 ASP A N 1
ATOM 1496 C CA . ASP A 1 197 ? -13.068 -4.751 28.594 1.00 84.75 197 ASP A CA 1
ATOM 1497 C C . ASP A 1 197 ? -14.444 -4.306 28.080 1.00 84.75 197 ASP A C 1
ATOM 1499 O O . ASP A 1 197 ? -14.526 -3.365 27.283 1.00 84.75 197 ASP A O 1
ATOM 1503 N N . PRO A 1 198 ? -15.550 -4.872 28.604 1.00 81.31 198 PRO A N 1
ATOM 1504 C CA . PRO A 1 198 ? -16.905 -4.445 28.259 1.00 81.31 198 PRO A CA 1
ATOM 1505 C C . PRO A 1 198 ? -17.211 -2.969 28.545 1.00 81.31 198 PRO A C 1
ATOM 1507 O O . PRO A 1 198 ? -18.149 -2.416 27.975 1.00 81.31 198 PRO A O 1
ATOM 1510 N N . GLY A 1 199 ? -16.436 -2.340 29.436 1.00 81.38 199 GLY A N 1
ATOM 1511 C CA . GLY A 1 199 ? -16.523 -0.916 29.762 1.00 81.38 199 GLY A CA 1
ATOM 1512 C C . GLY A 1 199 ? -15.720 0.004 28.834 1.00 81.38 199 GLY A C 1
ATOM 1513 O O . GLY A 1 199 ? -15.788 1.221 28.995 1.00 81.38 199 GLY A O 1
ATOM 1514 N N . SER A 1 200 ? -14.955 -0.543 27.881 1.00 86.56 200 SER A N 1
ATOM 1515 C CA . SER A 1 200 ? -14.202 0.254 26.909 1.00 86.56 200 SER A CA 1
ATOM 1516 C C . SER A 1 200 ? -15.146 0.953 25.930 1.00 86.56 200 SER A C 1
ATOM 1518 O O . SER A 1 200 ? -16.099 0.364 25.415 1.00 86.56 200 SER A O 1
ATOM 1520 N N . ILE A 1 201 ? -14.838 2.210 25.602 1.00 84.88 201 ILE A N 1
ATOM 1521 C CA . ILE A 1 201 ? -15.613 3.031 24.657 1.00 84.88 201 ILE A CA 1
ATOM 1522 C C . ILE A 1 201 ? -15.685 2.371 23.264 1.00 84.88 201 ILE A C 1
ATOM 1524 O O . ILE A 1 201 ? -16.642 2.593 22.521 1.00 84.88 201 ILE A O 1
ATOM 1528 N N . TYR A 1 202 ? -14.700 1.534 22.916 1.00 85.50 202 TYR A N 1
ATOM 1529 C CA . TYR A 1 202 ? -14.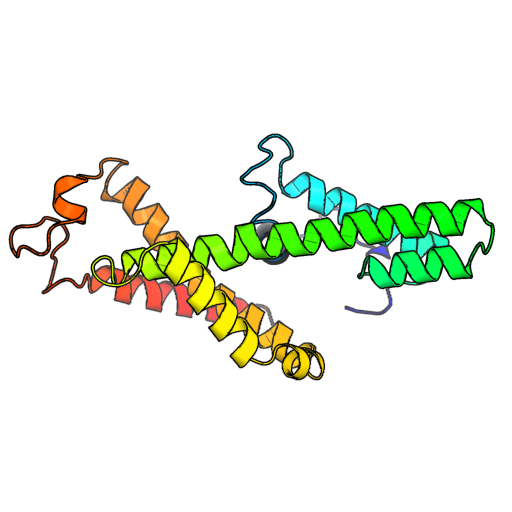622 0.840 21.625 1.00 85.50 202 TYR A CA 1
ATOM 1530 C C . TYR A 1 202 ? -15.152 -0.599 21.652 1.00 85.50 202 TYR A C 1
ATOM 1532 O O . TYR A 1 202 ? -15.062 -1.295 20.643 1.00 85.50 202 TYR A O 1
ATOM 1540 N N . TRP A 1 203 ? -15.728 -1.057 22.769 1.00 83.25 203 TRP A N 1
ATOM 1541 C CA . TRP A 1 203 ? -16.274 -2.413 22.870 1.00 83.25 203 TRP A CA 1
ATOM 1542 C C . TRP A 1 203 ? -17.563 -2.603 22.056 1.00 83.25 203 TRP A C 1
ATOM 1544 O O . TRP A 1 203 ? -17.834 -3.704 21.592 1.00 83.25 203 TRP A O 1
ATOM 1554 N N . TYR A 1 204 ? -18.358 -1.551 21.825 1.00 85.62 204 TYR A N 1
ATOM 1555 C CA . TYR A 1 204 ? -19.619 -1.614 21.063 1.00 85.62 204 TYR A CA 1
ATOM 1556 C C . TYR A 1 204 ? -20.479 -2.855 21.414 1.00 85.62 204 TYR A C 1
ATOM 1558 O O . TYR A 1 204 ? -20.715 -3.144 22.587 1.00 85.62 204 TYR A O 1
ATOM 1566 N N . SER A 1 205 ? -20.976 -3.597 20.415 1.00 80.31 205 SER A N 1
ATOM 1567 C CA . SER A 1 205 ? -21.721 -4.841 20.620 1.00 80.31 205 SER A CA 1
ATOM 1568 C C . SER A 1 205 ? -20.756 -6.030 20.564 1.00 80.31 205 SER A C 1
ATOM 1570 O O . SER A 1 205 ? -20.527 -6.601 19.501 1.00 80.31 205 SER A O 1
ATOM 1572 N N . ARG A 1 206 ? -20.159 -6.381 21.715 1.00 81.69 206 ARG A N 1
ATOM 1573 C CA . ARG A 1 206 ? -19.220 -7.520 21.876 1.00 81.69 206 ARG A 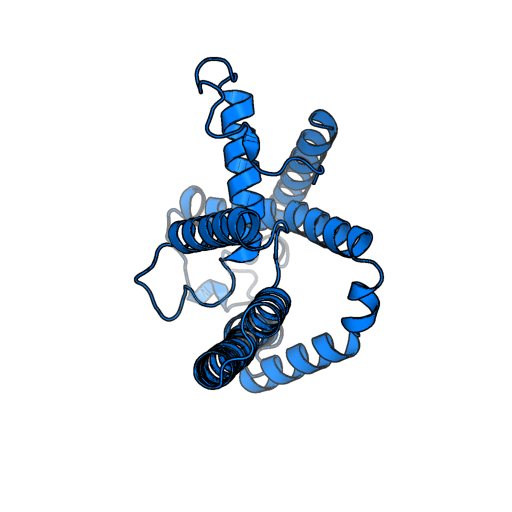CA 1
ATOM 1574 C C . ARG A 1 206 ? -17.966 -7.438 20.987 1.00 81.69 206 ARG A C 1
ATOM 1576 O O . ARG A 1 206 ? -17.537 -8.431 20.411 1.00 81.69 206 ARG A O 1
ATOM 1583 N N . GLY A 1 207 ? -17.405 -6.245 20.852 1.00 80.44 207 GLY A N 1
ATOM 1584 C CA . GLY A 1 207 ? -16.238 -5.937 20.025 1.00 80.44 207 GLY A CA 1
ATOM 1585 C C . GLY A 1 207 ? -16.570 -5.510 18.592 1.00 80.44 207 GLY A C 1
ATOM 1586 O O . GLY A 1 207 ? -15.660 -5.170 17.842 1.00 80.44 207 GLY A O 1
ATOM 1587 N N . VAL A 1 208 ? -17.850 -5.502 18.188 1.00 84.62 208 VAL A N 1
ATOM 1588 C CA . VAL A 1 208 ? -18.252 -5.206 16.804 1.00 84.62 208 VAL A CA 1
ATOM 1589 C C . VAL A 1 208 ? -19.173 -3.991 16.723 1.00 84.62 208 VAL A C 1
ATOM 1591 O O . VAL A 1 208 ? -20.201 -3.895 17.401 1.00 84.62 208 VAL A O 1
ATOM 1594 N N . ASN A 1 209 ? -18.827 -3.064 15.828 1.00 89.31 209 ASN A N 1
ATOM 1595 C CA . ASN A 1 209 ? -19.675 -1.936 15.460 1.00 89.31 209 ASN A CA 1
ATOM 1596 C C . ASN A 1 209 ? -20.485 -2.259 14.194 1.00 89.31 209 ASN A C 1
ATOM 1598 O O . ASN A 1 209 ? -20.012 -2.080 13.070 1.00 89.31 209 ASN A O 1
ATOM 1602 N N . TRP A 1 210 ? -21.732 -2.700 14.374 1.00 88.88 210 TRP A N 1
ATOM 1603 C CA . TRP A 1 210 ? -22.632 -3.037 13.263 1.00 88.88 210 TRP A CA 1
ATOM 1604 C C . TRP A 1 210 ? -22.901 -1.850 12.327 1.00 88.88 210 TRP A C 1
ATOM 1606 O O . TRP A 1 210 ? -23.085 -2.047 11.127 1.00 88.88 210 TRP A O 1
ATOM 1616 N N . ARG A 1 211 ? -22.873 -0.610 12.840 1.00 87.62 211 ARG A N 1
ATOM 1617 C CA . ARG A 1 211 ? -23.108 0.595 12.029 1.00 87.62 211 ARG A CA 1
ATOM 1618 C C . ARG A 1 211 ? -22.012 0.780 10.985 1.00 87.62 211 ARG A C 1
ATOM 1620 O O . ARG A 1 211 ? -22.316 1.167 9.862 1.00 87.62 211 ARG A O 1
ATOM 1627 N N . SER A 1 212 ? -20.767 0.455 11.339 1.00 87.50 212 SER A N 1
ATOM 1628 C CA . SER A 1 212 ? -19.626 0.502 10.418 1.00 87.50 212 SER A CA 1
ATOM 1629 C C . SER A 1 212 ? -19.718 -0.563 9.324 1.00 87.50 212 SER A C 1
ATOM 1631 O O . SER A 1 212 ? -19.321 -0.320 8.191 1.00 87.50 212 SER A O 1
ATOM 1633 N N . ILE A 1 213 ? -20.268 -1.739 9.640 1.00 89.38 213 ILE A N 1
ATOM 1634 C CA . ILE A 1 213 ? -20.478 -2.805 8.650 1.00 89.38 213 ILE A CA 1
ATOM 1635 C C . ILE A 1 213 ? -21.562 -2.385 7.653 1.00 89.38 213 ILE A C 1
ATOM 1637 O O . ILE A 1 213 ? -21.374 -2.496 6.444 1.00 89.38 213 ILE A O 1
ATOM 1641 N N . VAL A 1 214 ? -22.680 -1.847 8.150 1.00 90.88 214 VAL A N 1
ATOM 1642 C CA . VAL A 1 214 ? -23.779 -1.372 7.299 1.00 90.88 214 VAL A CA 1
ATOM 1643 C C . VAL A 1 214 ? -23.319 -0.230 6.390 1.00 90.88 214 VAL A C 1
ATOM 1645 O O . VAL A 1 214 ? -23.590 -0.267 5.191 1.00 90.88 214 VAL A O 1
ATOM 1648 N N . SER A 1 215 ? -22.577 0.754 6.912 1.00 89.44 215 SER A N 1
ATOM 1649 C CA . SER A 1 215 ? -22.048 1.844 6.082 1.00 89.44 215 SER A CA 1
ATOM 1650 C C . SER A 1 215 ? -21.052 1.350 5.029 1.00 89.44 215 SER A C 1
ATOM 1652 O O . SER A 1 215 ? -21.055 1.862 3.909 1.00 89.44 215 SER A O 1
ATOM 1654 N N . TRP A 1 216 ? -20.250 0.325 5.338 1.00 90.69 216 TRP A N 1
ATOM 1655 C CA . TRP A 1 216 ? -19.315 -0.275 4.384 1.00 90.69 216 TRP A CA 1
ATOM 1656 C C . TRP A 1 216 ? -20.028 -0.997 3.237 1.00 90.69 216 TRP A C 1
ATOM 1658 O O . TRP A 1 216 ? -19.655 -0.813 2.076 1.00 90.69 216 TRP A O 1
ATOM 1668 N N . ILE A 1 217 ? -21.088 -1.755 3.536 1.00 90.12 217 ILE A N 1
ATOM 1669 C CA . ILE A 1 217 ? -21.903 -2.432 2.516 1.00 90.12 217 ILE A CA 1
ATOM 1670 C C . ILE A 1 217 ? -22.576 -1.398 1.609 1.00 90.12 217 ILE A C 1
ATOM 1672 O O . ILE A 1 217 ? -22.466 -1.497 0.388 1.00 90.12 217 ILE A O 1
ATOM 1676 N N . ILE A 1 218 ? -23.209 -0.368 2.185 1.00 88.69 218 ILE A N 1
ATOM 1677 C CA . ILE A 1 218 ? -23.864 0.699 1.410 1.00 88.69 218 ILE A CA 1
ATOM 1678 C C . ILE A 1 218 ? -2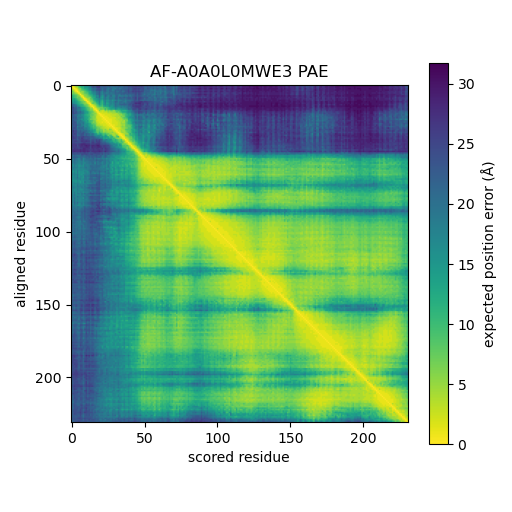2.849 1.420 0.513 1.00 88.69 218 ILE A C 1
ATOM 1680 O O . ILE A 1 218 ? -23.125 1.645 -0.667 1.00 88.69 218 ILE A O 1
ATOM 1684 N N . GLY A 1 219 ? -21.663 1.747 1.038 1.00 85.62 219 GLY A N 1
ATOM 1685 C CA . GLY A 1 219 ? -20.598 2.391 0.267 1.00 85.62 219 GLY A CA 1
ATOM 1686 C C . GLY A 1 219 ? -20.086 1.521 -0.883 1.00 85.62 219 GLY A C 1
ATOM 1687 O O . GLY A 1 219 ? -19.932 2.009 -2.002 1.00 85.62 219 GLY A O 1
ATOM 1688 N N . SER A 1 220 ? -19.891 0.224 -0.634 1.00 84.88 220 SER A N 1
ATOM 1689 C CA . SER A 1 220 ? -19.414 -0.734 -1.641 1.00 84.88 220 SER A CA 1
ATOM 1690 C C . SER A 1 220 ? -20.439 -0.938 -2.761 1.00 84.88 220 SER A C 1
ATOM 1692 O O . SER A 1 220 ? -20.084 -0.892 -3.939 1.00 84.88 220 SER A O 1
ATOM 1694 N N . VAL A 1 221 ? -21.723 -1.087 -2.412 1.00 85.75 221 VAL A N 1
ATOM 1695 C CA . VAL A 1 221 ? -22.821 -1.202 -3.387 1.00 85.75 221 VAL A CA 1
ATOM 1696 C C . VAL A 1 221 ? -22.951 0.079 -4.210 1.00 85.75 221 VAL A C 1
ATOM 1698 O O . VAL A 1 221 ? -23.024 0.009 -5.434 1.00 85.75 221 VAL A O 1
ATOM 1701 N N . SER A 1 222 ? -22.902 1.251 -3.570 1.00 81.38 222 SER A N 1
ATOM 1702 C CA . SER A 1 222 ? -22.984 2.541 -4.271 1.00 81.38 222 SER A CA 1
ATOM 1703 C C . SER A 1 222 ? -21.836 2.720 -5.272 1.00 81.38 222 SER A C 1
ATOM 1705 O O . SER A 1 222 ? -22.058 3.136 -6.409 1.00 81.38 222 SER A O 1
ATOM 1707 N N . CYS A 1 223 ? -20.609 2.358 -4.879 1.00 70.75 223 CYS A N 1
ATOM 1708 C CA . CYS A 1 223 ? -19.443 2.425 -5.758 1.00 70.75 223 CYS A CA 1
ATOM 1709 C C . CYS A 1 223 ? -19.570 1.453 -6.945 1.00 70.75 223 CYS A C 1
ATOM 1711 O O . CYS A 1 223 ? -19.295 1.822 -8.089 1.00 70.75 223 CYS A O 1
ATOM 1713 N N . HIS A 1 224 ? -20.069 0.238 -6.701 1.00 70.00 224 HIS A N 1
ATOM 1714 C CA . HIS A 1 224 ? -20.301 -0.747 -7.753 1.00 70.00 224 HIS A CA 1
ATOM 1715 C C . HIS A 1 224 ? -21.372 -0.296 -8.759 1.00 70.00 224 HIS A C 1
ATOM 1717 O O . HIS A 1 224 ? -21.144 -0.371 -9.966 1.00 70.00 224 HIS A O 1
ATOM 1723 N N . MET A 1 225 ? -22.503 0.241 -8.287 1.00 65.38 225 MET A N 1
ATOM 1724 C CA . MET A 1 225 ? -23.564 0.747 -9.166 1.00 65.38 225 MET A CA 1
ATOM 1725 C C . MET A 1 225 ? -23.095 1.926 -10.023 1.00 65.38 225 MET A C 1
ATOM 1727 O O . MET A 1 225 ? -23.457 2.011 -11.193 1.00 65.38 225 MET A O 1
ATOM 1731 N N . CYS A 1 226 ? -22.244 2.802 -9.483 1.00 62.75 226 CYS A N 1
ATOM 1732 C CA . CYS A 1 226 ? -21.667 3.895 -10.260 1.00 62.75 226 CYS A CA 1
ATOM 1733 C C . CYS A 1 226 ? -20.778 3.386 -11.406 1.00 62.75 226 CYS A C 1
ATOM 1735 O O . CYS A 1 226 ? -20.837 3.921 -12.511 1.00 62.75 226 CYS A O 1
ATOM 1737 N N . ARG A 1 227 ? -20.011 2.311 -11.180 1.00 60.59 227 ARG A N 1
ATOM 1738 C CA . ARG A 1 227 ? -19.208 1.678 -12.236 1.00 60.59 227 ARG A CA 1
ATOM 1739 C C . ARG A 1 227 ? -20.080 1.081 -13.345 1.00 60.59 227 ARG A C 1
ATOM 1741 O O . ARG A 1 227 ? -19.752 1.268 -14.508 1.00 60.59 227 ARG A O 1
ATOM 1748 N N . VAL A 1 228 ? -21.173 0.401 -12.989 1.00 59.69 228 VAL A N 1
ATOM 1749 C CA . VAL A 1 228 ? -22.106 -0.216 -13.955 1.00 59.69 228 VAL A CA 1
ATOM 1750 C C . VAL A 1 228 ? -22.887 0.837 -14.749 1.00 59.69 228 VAL A C 1
ATOM 1752 O O . VAL A 1 228 ? -23.163 0.640 -15.921 1.00 59.69 228 VAL A O 1
ATOM 1755 N N . ALA A 1 229 ? -23.205 1.984 -14.149 1.00 52.81 229 ALA A N 1
ATOM 1756 C CA . ALA A 1 229 ? -23.875 3.081 -14.851 1.00 52.81 229 ALA A CA 1
ATOM 1757 C C . ALA A 1 229 ? -22.971 3.825 -15.860 1.00 52.81 229 ALA A C 1
ATOM 1759 O O . ALA A 1 229 ? -23.470 4.609 -16.666 1.00 52.81 229 ALA A O 1
ATOM 1760 N N . LEU A 1 230 ? -21.650 3.628 -15.787 1.00 48.91 230 LEU A N 1
ATOM 1761 C CA . LEU A 1 230 ? -20.653 4.264 -16.656 1.00 48.91 230 LEU A CA 1
ATOM 1762 C C . LEU A 1 230 ? -20.122 3.337 -17.767 1.00 48.91 230 LEU A C 1
ATOM 1764 O O . LEU A 1 230 ? -19.371 3.815 -18.619 1.00 48.91 230 LEU A O 1
ATOM 1768 N N . SER A 1 231 ? -20.479 2.047 -17.747 1.00 41.41 231 SER A N 1
ATOM 1769 C CA . SER A 1 231 ? -20.155 1.045 -18.777 1.00 41.41 231 SER A CA 1
ATOM 1770 C C . SER A 1 231 ? -21.296 0.869 -19.764 1.00 41.41 231 SER A C 1
ATOM 1772 O O . SER A 1 231 ? -21.006 0.817 -20.977 1.00 41.41 231 SER A O 1
#

Mean predicted aligned error: 12.7 Å